Protein AF-A0A0B1T8E7-F1 (afdb_monomer_lite)

Structure (mmCIF, N/CA/C/O backbone):
data_AF-A0A0B1T8E7-F1
#
_entry.id   AF-A0A0B1T8E7-F1
#
loop_
_atom_site.group_PDB
_atom_site.id
_atom_site.type_symbol
_atom_site.label_atom_id
_atom_site.label_alt_id
_atom_site.label_comp_id
_atom_site.label_asym_id
_atom_site.label_entity_id
_atom_site.label_seq_id
_atom_site.pdbx_PDB_ins_code
_atom_site.Cartn_x
_atom_site.Cartn_y
_atom_site.Cartn_z
_atom_site.occupancy
_atom_site.B_iso_or_equiv
_atom_site.auth_seq_id
_atom_site.auth_comp_id
_atom_site.auth_asym_id
_atom_site.auth_atom_id
_atom_site.pdbx_PDB_model_num
ATOM 1 N N . SER A 1 1 ? -19.736 -89.182 -23.737 1.00 33.12 1 SER A N 1
ATOM 2 C CA . SER A 1 1 ? -20.307 -89.677 -22.471 1.00 33.12 1 SER A CA 1
ATOM 3 C C . SER A 1 1 ? -21.315 -88.658 -21.958 1.00 33.12 1 SER A C 1
ATOM 5 O O . SER A 1 1 ? -20.959 -87.501 -21.814 1.00 33.12 1 SER A O 1
ATOM 7 N N . PHE A 1 2 ? -22.539 -89.138 -21.720 1.00 31.17 2 PHE A N 1
ATOM 8 C CA . PHE A 1 2 ? -23.674 -88.563 -20.976 1.00 31.17 2 PHE A CA 1
ATOM 9 C C . PHE A 1 2 ? -24.505 -87.396 -21.547 1.00 31.17 2 PHE A C 1
ATOM 11 O O . PHE A 1 2 ? -24.048 -86.281 -21.765 1.00 31.17 2 PHE A O 1
ATOM 18 N N . SER A 1 3 ? -25.785 -87.742 -21.733 1.00 42.38 3 SER A N 1
ATOM 19 C CA . SER A 1 3 ? -26.965 -86.946 -22.072 1.00 42.38 3 SER A CA 1
ATOM 20 C C . SER A 1 3 ? -27.505 -86.148 -20.887 1.00 42.38 3 SER A C 1
ATOM 22 O O . SER A 1 3 ? -27.328 -86.569 -19.745 1.00 42.38 3 SER A O 1
ATOM 24 N N . ALA A 1 4 ? -28.341 -85.141 -21.154 1.00 39.19 4 ALA A N 1
ATOM 25 C CA . ALA A 1 4 ? -29.349 -84.712 -20.188 1.00 39.19 4 ALA A CA 1
ATOM 26 C C . ALA A 1 4 ? -30.652 -84.267 -20.876 1.00 39.19 4 ALA A C 1
ATOM 28 O O . ALA A 1 4 ? -30.676 -83.342 -21.685 1.00 39.19 4 ALA A O 1
ATOM 29 N N . ILE A 1 5 ? -31.724 -84.975 -20.522 1.00 46.38 5 ILE A N 1
ATOM 30 C CA . ILE A 1 5 ? -33.141 -84.664 -20.734 1.00 46.38 5 ILE A CA 1
ATOM 31 C C . ILE A 1 5 ? -33.593 -83.724 -19.595 1.00 46.38 5 ILE A C 1
ATOM 33 O O . ILE A 1 5 ? -33.088 -83.827 -18.479 1.00 46.38 5 ILE A O 1
ATOM 37 N N . ARG A 1 6 ? -34.526 -82.803 -19.874 1.00 52.59 6 ARG A N 1
ATOM 38 C CA . ARG A 1 6 ? -35.095 -81.832 -18.911 1.00 52.59 6 ARG A CA 1
ATOM 39 C C . ARG A 1 6 ? -36.045 -82.499 -17.898 1.00 52.59 6 ARG A C 1
ATOM 41 O O . ARG A 1 6 ? -36.813 -83.369 -18.298 1.00 52.59 6 ARG A O 1
ATOM 48 N N . PRO A 1 7 ? -36.071 -82.022 -16.642 1.00 45.94 7 PRO A N 1
ATOM 49 C CA . PRO A 1 7 ? -37.346 -81.687 -15.984 1.00 45.94 7 PRO A CA 1
ATOM 50 C C . PRO A 1 7 ? -37.221 -80.367 -15.188 1.00 45.94 7 PRO A C 1
ATOM 52 O O . PRO A 1 7 ? -36.161 -80.037 -14.671 1.00 45.94 7 PRO A O 1
ATOM 55 N N . ASP A 1 8 ? -38.141 -79.419 -15.301 1.00 40.34 8 ASP A N 1
ATOM 56 C CA . ASP A 1 8 ? -39.479 -79.340 -14.701 1.00 40.34 8 ASP A CA 1
ATOM 57 C C . ASP A 1 8 ? -39.480 -78.973 -13.201 1.00 40.34 8 ASP A C 1
ATOM 59 O O . ASP A 1 8 ? -38.863 -79.631 -12.374 1.00 40.34 8 ASP A O 1
ATOM 63 N N . ARG A 1 9 ? -40.213 -77.885 -12.941 1.00 47.50 9 ARG A N 1
ATOM 64 C CA . ARG A 1 9 ? -40.961 -77.489 -11.742 1.00 47.50 9 ARG A CA 1
ATOM 65 C C . ARG A 1 9 ? -40.369 -77.469 -10.317 1.00 47.50 9 ARG A C 1
ATOM 67 O O . ARG A 1 9 ? -39.851 -78.427 -9.769 1.00 47.50 9 ARG A O 1
ATOM 74 N N . ASP A 1 10 ? -40.747 -76.351 -9.694 1.00 42.19 10 ASP A N 1
ATOM 75 C CA . ASP A 1 10 ? -41.272 -76.194 -8.336 1.00 42.19 10 ASP A CA 1
ATOM 76 C C . ASP A 1 10 ? -40.352 -75.759 -7.177 1.00 42.19 10 ASP A C 1
ATOM 78 O O . ASP A 1 10 ? -39.518 -76.479 -6.642 1.00 42.19 10 ASP A O 1
ATOM 82 N N . ILE A 1 11 ? -40.629 -74.518 -6.752 1.00 51.00 11 ILE A N 1
ATOM 83 C CA . ILE A 1 11 ? -41.063 -74.129 -5.400 1.00 51.00 11 ILE A CA 1
ATOM 84 C C . ILE A 1 11 ? -40.251 -74.714 -4.237 1.00 51.00 11 ILE A C 1
ATOM 86 O O . ILE A 1 11 ? -40.620 -75.711 -3.630 1.00 51.00 11 ILE A O 1
ATOM 90 N N . ILE A 1 12 ? -39.271 -73.935 -3.785 1.00 43.88 12 ILE A N 1
ATOM 91 C CA . ILE A 1 12 ? -38.860 -73.821 -2.378 1.00 43.88 12 ILE A CA 1
ATOM 92 C C . ILE A 1 12 ? -38.461 -72.345 -2.236 1.00 43.88 12 ILE A C 1
ATOM 94 O O . ILE A 1 12 ? -37.739 -71.826 -3.074 1.00 43.88 12 ILE A O 1
ATOM 98 N N . GLY A 1 13 ? -38.898 -71.518 -1.300 1.00 40.47 13 GLY A N 1
ATOM 99 C CA . GLY A 1 13 ? -39.472 -71.681 0.023 1.00 40.47 13 GLY A CA 1
ATOM 100 C C . GLY A 1 13 ? -39.157 -70.350 0.720 1.00 40.47 13 GLY A C 1
ATOM 101 O O . GLY A 1 13 ? -38.112 -69.745 0.493 1.00 40.47 13 GLY A O 1
ATOM 102 N N . LYS A 1 14 ? -40.112 -69.811 1.470 1.00 53.41 14 LYS A N 1
ATOM 103 C CA . LYS A 1 14 ? -40.116 -68.429 1.965 1.00 53.41 14 LYS A CA 1
ATOM 104 C C . LYS A 1 14 ? -38.901 -68.117 2.853 1.00 53.41 14 LYS A C 1
ATOM 106 O O . LYS A 1 14 ? -38.764 -68.713 3.915 1.00 53.41 14 LYS A O 1
ATOM 111 N N . GLN A 1 15 ? -38.141 -67.071 2.522 1.00 49.03 15 GLN A N 1
ATOM 112 C CA . GLN A 1 15 ? -37.322 -66.356 3.504 1.00 49.03 15 GLN A CA 1
ATOM 113 C C . GLN A 1 15 ? -37.500 -64.841 3.342 1.00 49.03 15 GLN A C 1
ATOM 115 O O . GLN A 1 15 ? -37.495 -64.295 2.242 1.00 49.03 15 GLN A O 1
ATOM 120 N N . LYS A 1 16 ? -37.765 -64.189 4.478 1.00 50.06 16 LYS A N 1
ATOM 121 C CA . LYS A 1 16 ? -38.094 -62.768 4.645 1.00 50.06 16 LYS A CA 1
ATOM 122 C C . LYS A 1 16 ? -37.082 -61.870 3.926 1.00 50.06 16 LYS A C 1
ATOM 124 O O . LYS A 1 16 ? -35.944 -61.764 4.374 1.00 50.06 16 LYS A O 1
ATOM 129 N N . ASN A 1 17 ? -37.518 -61.156 2.887 1.00 41.78 17 ASN A N 1
ATOM 130 C CA . ASN A 1 17 ? -36.729 -60.056 2.344 1.00 41.78 17 ASN A CA 1
ATOM 131 C C . ASN A 1 17 ? -36.688 -58.922 3.382 1.00 4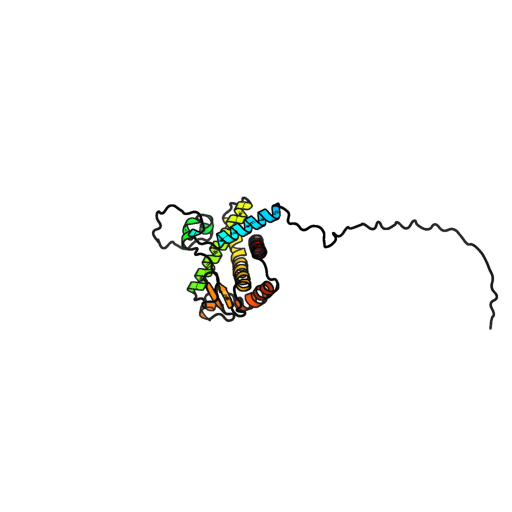1.78 17 ASN A C 1
ATOM 133 O O . ASN A 1 17 ? -37.752 -58.431 3.780 1.00 41.78 17 ASN A O 1
ATOM 137 N N . PRO A 1 18 ? -35.502 -58.485 3.835 1.00 45.44 18 PRO A N 1
ATOM 138 C CA . PRO A 1 18 ? -35.402 -57.299 4.662 1.00 45.44 18 PRO A CA 1
ATOM 139 C C . PRO A 1 18 ? -35.972 -56.134 3.856 1.00 45.44 18 PRO A C 1
ATOM 141 O O . PRO A 1 18 ? -35.607 -55.930 2.696 1.00 45.44 18 PRO A O 1
ATOM 144 N N . ARG A 1 19 ? -36.896 -55.374 4.459 1.00 46.56 19 ARG A N 1
ATOM 145 C CA . ARG A 1 19 ? -37.289 -54.053 3.957 1.00 46.56 19 ARG A CA 1
ATOM 146 C C . ARG A 1 19 ? -35.982 -53.297 3.727 1.00 46.56 19 ARG A C 1
ATOM 148 O O . ARG A 1 19 ? -35.358 -52.861 4.693 1.00 46.56 19 ARG A O 1
ATOM 155 N N . ARG A 1 20 ? -35.547 -53.169 2.467 1.00 46.00 20 ARG A N 1
ATOM 156 C CA . ARG A 1 20 ? -34.523 -52.197 2.085 1.00 46.00 20 ARG A CA 1
ATOM 157 C C . ARG A 1 20 ? -35.038 -50.879 2.639 1.00 46.00 20 ARG A C 1
ATOM 159 O O . ARG A 1 20 ? -36.049 -50.367 2.158 1.00 46.00 20 ARG A O 1
ATOM 166 N N . LYS A 1 21 ? -34.393 -50.371 3.693 1.00 46.25 21 LYS A N 1
ATOM 167 C CA . LYS A 1 21 ? -34.494 -48.963 4.051 1.00 46.25 21 LYS A CA 1
ATOM 168 C C . LYS A 1 21 ? -34.173 -48.237 2.752 1.00 46.25 21 LYS A C 1
ATOM 170 O O . LYS A 1 21 ? -33.052 -48.342 2.259 1.00 46.25 21 LYS A O 1
ATOM 175 N N . LYS A 1 22 ? -35.183 -47.611 2.141 1.00 42.06 22 LYS A N 1
ATOM 176 C CA . LYS A 1 22 ? -34.940 -46.589 1.130 1.00 42.06 22 LYS A CA 1
ATOM 177 C C . LYS A 1 22 ? -34.013 -45.613 1.832 1.00 42.06 22 LYS A C 1
ATOM 179 O O . LYS A 1 22 ? -34.420 -44.989 2.810 1.00 42.06 22 LYS A O 1
ATOM 184 N N . LEU A 1 23 ? -32.753 -45.604 1.408 1.00 40.25 23 LEU A N 1
ATOM 185 C CA . LEU A 1 23 ? -31.821 -44.556 1.761 1.00 40.25 23 LEU A CA 1
ATOM 186 C C . LEU A 1 23 ? -32.569 -43.275 1.410 1.00 40.25 23 LEU A C 1
ATOM 188 O O . LEU A 1 23 ? -32.983 -43.094 0.261 1.00 40.25 23 LEU A O 1
ATOM 192 N N . LYS A 1 24 ? -32.891 -42.492 2.437 1.00 41.19 24 LYS A N 1
ATOM 193 C CA . LYS A 1 24 ? -33.442 -41.161 2.273 1.00 41.19 24 LYS A CA 1
ATOM 194 C C . LYS A 1 24 ? -32.384 -40.450 1.438 1.00 41.19 24 LYS A C 1
ATOM 196 O O . LYS A 1 24 ? -31.287 -40.210 1.928 1.00 41.19 24 LYS A O 1
ATOM 201 N N . ARG A 1 25 ? -32.660 -40.267 0.146 1.00 40.53 25 ARG A N 1
ATOM 202 C CA . ARG A 1 25 ? -31.941 -39.292 -0.659 1.00 40.53 25 ARG A CA 1
ATOM 203 C C . ARG A 1 25 ? -32.283 -37.994 0.044 1.00 40.53 25 ARG A C 1
ATOM 205 O O . ARG A 1 25 ? -33.425 -37.547 -0.024 1.00 40.53 25 ARG A O 1
ATOM 212 N N . GLU A 1 26 ? -31.372 -37.524 0.882 1.00 39.28 26 GLU A N 1
ATOM 213 C CA . GLU A 1 26 ? -31.404 -36.130 1.262 1.00 39.28 26 GLU A CA 1
ATOM 214 C C . GLU A 1 26 ? -31.323 -35.395 -0.069 1.00 39.28 26 GLU A C 1
ATOM 216 O O . GLU A 1 26 ? -30.338 -35.518 -0.797 1.00 39.28 26 GLU A O 1
ATOM 221 N N . ASP A 1 27 ? -32.424 -34.749 -0.447 1.00 43.59 27 ASP A N 1
ATOM 222 C CA . ASP A 1 27 ? -32.349 -33.582 -1.309 1.00 43.59 27 ASP A CA 1
ATOM 223 C C . ASP A 1 27 ? -31.510 -32.568 -0.531 1.00 43.59 27 ASP A C 1
ATOM 225 O O . ASP A 1 27 ? -32.022 -31.679 0.144 1.00 43.59 27 ASP A O 1
ATOM 229 N N . SER A 1 28 ? -30.190 -32.741 -0.569 1.00 45.19 28 SER A N 1
ATOM 230 C CA . SER A 1 28 ? -29.290 -31.614 -0.496 1.00 45.19 28 SER A CA 1
ATOM 231 C C . SER A 1 28 ? -29.517 -30.870 -1.801 1.00 45.19 28 SER A C 1
ATOM 233 O O . SER A 1 28 ? -28.917 -31.153 -2.837 1.00 45.19 28 SER A O 1
ATOM 235 N N . SER A 1 29 ? -30.482 -29.955 -1.763 1.00 45.16 29 SER A N 1
ATOM 236 C CA . SER A 1 29 ? -30.578 -28.877 -2.727 1.00 45.16 29 SER A CA 1
ATOM 237 C C . SER A 1 29 ? -29.262 -28.108 -2.657 1.00 45.16 29 SER A C 1
ATOM 239 O O . SER A 1 29 ? -29.116 -27.167 -1.880 1.00 45.16 29 SER A O 1
ATOM 241 N N . LEU A 1 30 ? -28.270 -28.552 -3.426 1.00 50.97 30 LEU A N 1
ATOM 242 C CA . LEU A 1 30 ? -27.203 -27.672 -3.860 1.00 50.97 30 LEU A CA 1
ATOM 243 C C . LEU A 1 30 ? -27.914 -26.532 -4.596 1.00 50.97 30 LEU A C 1
ATOM 245 O O . LEU A 1 30 ? -28.725 -26.825 -5.486 1.00 50.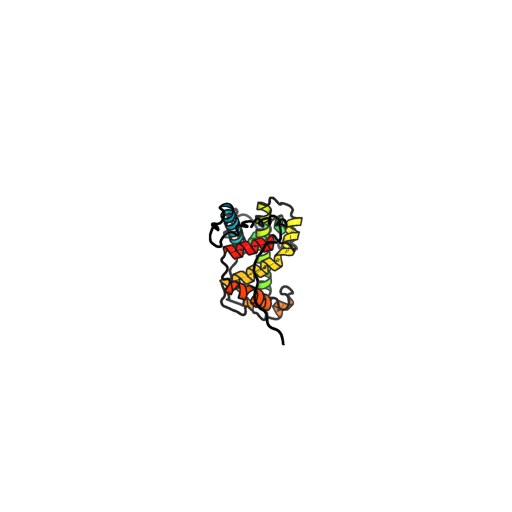97 30 LEU A O 1
ATOM 249 N N . PRO A 1 31 ? -27.704 -25.264 -4.207 1.00 46.88 31 PRO A N 1
ATOM 250 C CA . PRO A 1 31 ? -28.281 -24.166 -4.955 1.00 46.88 31 PRO A CA 1
ATOM 251 C C . PRO A 1 31 ? -27.815 -24.305 -6.404 1.00 46.88 31 PRO A C 1
ATOM 253 O O . PRO A 1 31 ? -26.640 -24.553 -6.685 1.00 46.88 31 PRO A O 1
ATOM 256 N N . SER A 1 32 ? -28.775 -24.246 -7.324 1.00 46.16 32 SER A N 1
ATOM 257 C CA . SER A 1 32 ? -28.473 -24.238 -8.751 1.00 46.16 32 SER A CA 1
ATOM 258 C C . SER A 1 32 ? -27.572 -23.031 -9.039 1.00 46.16 32 SER A C 1
ATOM 260 O O . SER A 1 32 ? -27.865 -21.949 -8.526 1.00 46.16 32 SER A O 1
ATOM 262 N N . PRO A 1 33 ? -26.498 -23.169 -9.838 1.00 50.25 33 PRO A N 1
ATOM 263 C CA . PRO A 1 33 ? -25.687 -22.028 -10.235 1.00 50.25 33 PRO A CA 1
ATOM 264 C C . PRO A 1 33 ? -26.534 -21.189 -11.195 1.00 50.25 33 PRO A C 1
ATOM 266 O O . PRO A 1 33 ? -26.635 -21.500 -12.380 1.00 50.25 33 PRO A O 1
ATOM 269 N N . GLY A 1 34 ? -27.245 -20.198 -10.663 1.00 50.56 34 GLY A N 1
ATOM 270 C CA . GLY A 1 34 ? -28.143 -19.367 -11.465 1.00 50.56 34 GLY A CA 1
ATOM 271 C C . GLY A 1 34 ? -29.327 -18.728 -10.744 1.00 50.56 34 GLY A C 1
ATOM 272 O O . GLY A 1 34 ? -30.151 -18.114 -11.415 1.00 50.56 34 GLY A O 1
ATOM 273 N N . SER A 1 35 ? -29.451 -18.834 -9.419 1.00 54.69 35 SER A N 1
ATOM 274 C CA . SER A 1 35 ? -30.511 -18.131 -8.686 1.00 54.69 35 SER A CA 1
ATOM 275 C C . SER A 1 35 ? -29.997 -17.556 -7.370 1.00 54.69 35 SER A C 1
ATOM 277 O O . SER A 1 35 ? -29.685 -18.325 -6.465 1.00 54.69 35 SER A O 1
ATOM 279 N N . ALA A 1 36 ? -30.034 -16.222 -7.294 1.00 56.78 36 ALA A N 1
ATOM 280 C CA . ALA A 1 36 ? -29.562 -15.326 -6.236 1.00 56.78 36 ALA A CA 1
ATOM 281 C C . ALA A 1 36 ? -28.065 -15.003 -6.306 1.00 56.78 36 ALA A C 1
ATOM 283 O O . ALA A 1 36 ? -27.242 -15.847 -6.006 1.00 56.78 36 ALA A O 1
ATOM 284 N N . ASP A 1 37 ? -27.767 -13.775 -6.729 1.00 55.44 37 ASP A N 1
ATOM 285 C CA . ASP A 1 37 ? -26.695 -12.941 -6.171 1.00 55.44 37 ASP A CA 1
ATOM 286 C C . ASP A 1 37 ? -26.964 -11.500 -6.627 1.00 55.44 37 ASP A C 1
ATOM 288 O O . ASP A 1 37 ? -26.217 -10.879 -7.378 1.00 55.44 37 ASP A O 1
ATOM 292 N N . SER A 1 38 ? -28.128 -10.971 -6.240 1.00 58.72 38 SER A N 1
ATOM 293 C CA . SER A 1 38 ? -28.199 -9.527 -6.031 1.00 58.72 38 SER A CA 1
ATOM 294 C C . SER A 1 38 ? -27.559 -9.285 -4.663 1.00 58.72 38 SER A C 1
ATOM 296 O O . SER A 1 38 ? -28.066 -9.884 -3.705 1.00 58.72 38 SER A O 1
ATOM 298 N N . PRO A 1 39 ? -26.484 -8.483 -4.556 1.00 59.25 39 PRO A N 1
ATOM 299 C CA . PRO A 1 39 ? -25.884 -8.167 -3.266 1.00 59.25 39 PRO A CA 1
ATOM 300 C C . PRO A 1 39 ? -26.966 -7.669 -2.311 1.00 59.25 39 PRO A C 1
ATOM 302 O O . PRO A 1 39 ? -27.928 -6.997 -2.705 1.00 59.25 39 PRO A O 1
ATOM 305 N N . SER A 1 40 ? -26.872 -8.083 -1.053 1.00 75.50 40 SER A N 1
ATOM 306 C CA . SER A 1 40 ? -27.792 -7.590 -0.042 1.00 75.50 40 SER A CA 1
ATOM 307 C C . SER A 1 40 ? -27.586 -6.076 0.123 1.00 75.50 40 SER A C 1
ATOM 309 O O . SER A 1 40 ? -26.456 -5.595 0.027 1.00 75.50 40 SER A O 1
ATOM 311 N N . PRO A 1 41 ? -28.634 -5.299 0.451 1.00 75.50 41 PRO A N 1
ATOM 312 C CA . PRO A 1 41 ? -28.494 -3.855 0.655 1.00 75.50 41 PRO A CA 1
ATOM 313 C C . PRO A 1 41 ? -27.426 -3.482 1.696 1.00 75.50 41 PRO A C 1
ATOM 315 O O . PRO A 1 41 ? -26.871 -2.389 1.661 1.00 75.50 41 PRO A O 1
ATOM 318 N N . HIS A 1 42 ? -27.136 -4.385 2.636 1.00 79.25 42 HIS A N 1
ATOM 319 C CA . HIS A 1 42 ? -26.092 -4.202 3.640 1.00 79.25 42 HIS A CA 1
ATOM 320 C C . HIS A 1 42 ? -24.678 -4.332 3.061 1.00 79.25 42 HIS A C 1
ATOM 322 O O . HIS A 1 42 ? -23.798 -3.575 3.464 1.00 79.25 42 HIS A O 1
ATOM 328 N N . GLU A 1 43 ? -24.458 -5.250 2.119 1.00 82.38 43 GLU A N 1
ATOM 329 C CA . GLU A 1 43 ? -23.168 -5.405 1.437 1.00 82.38 43 GLU A CA 1
ATOM 330 C C . GLU A 1 43 ? -22.859 -4.182 0.574 1.00 82.38 43 GLU A C 1
ATOM 332 O O . GLU A 1 43 ? -21.748 -3.661 0.644 1.00 82.38 43 GLU A O 1
ATOM 337 N N . ASP A 1 44 ? -23.855 -3.649 -0.138 1.00 85.50 44 ASP A N 1
ATOM 338 C CA . ASP A 1 44 ? -23.691 -2.430 -0.937 1.00 85.50 44 ASP A CA 1
ATOM 339 C C . ASP A 1 44 ? -23.310 -1.221 -0.068 1.00 85.50 44 ASP A C 1
ATOM 341 O O . ASP A 1 44 ? -22.432 -0.434 -0.431 1.00 85.50 44 ASP A O 1
ATOM 345 N N . VAL A 1 45 ? -23.923 -1.081 1.113 1.00 91.19 45 VAL A N 1
ATOM 346 C CA . VAL A 1 45 ? -23.585 -0.014 2.071 1.00 91.19 45 VAL A CA 1
ATOM 347 C C . VAL A 1 45 ? -22.158 -0.168 2.601 1.00 91.19 45 VAL A C 1
ATOM 349 O O . VAL A 1 45 ? -21.438 0.826 2.698 1.00 91.19 45 VAL A O 1
ATOM 352 N N . LEU A 1 46 ? -21.728 -1.393 2.916 1.00 93.38 46 LEU A N 1
ATOM 353 C CA . LEU A 1 46 ? -20.362 -1.648 3.377 1.00 93.38 46 LEU A CA 1
ATOM 354 C C . LEU A 1 46 ? -19.340 -1.356 2.279 1.00 93.38 46 LEU A C 1
ATOM 356 O O . LEU A 1 46 ? -18.370 -0.650 2.535 1.00 93.38 46 LEU A O 1
ATOM 360 N N . VAL A 1 47 ? -19.561 -1.833 1.053 1.00 94.06 47 VAL A N 1
ATOM 361 C CA . VAL A 1 47 ? -18.662 -1.548 -0.074 1.00 94.06 47 VAL A CA 1
ATOM 362 C C . VAL A 1 47 ? -18.596 -0.045 -0.340 1.00 94.06 47 VAL A C 1
ATOM 364 O O . VAL A 1 47 ? -17.504 0.487 -0.520 1.00 94.06 47 VAL A O 1
ATOM 367 N N . THR A 1 48 ? -19.730 0.660 -0.281 1.00 94.56 48 THR A N 1
ATOM 368 C CA . THR A 1 48 ? -19.774 2.125 -0.420 1.00 94.56 48 THR A CA 1
ATOM 369 C C . THR A 1 48 ? -18.919 2.807 0.648 1.00 94.56 48 THR A C 1
ATOM 371 O O . THR A 1 48 ? -18.076 3.638 0.319 1.00 94.56 48 THR A O 1
ATOM 374 N N . PHE A 1 49 ? -19.060 2.398 1.913 1.00 95.62 49 PHE A N 1
ATOM 375 C CA . PHE A 1 49 ? -18.221 2.898 3.002 1.00 95.62 49 PHE A CA 1
ATOM 376 C C . PHE A 1 49 ? -16.728 2.666 2.731 1.00 95.62 49 PHE A C 1
ATOM 378 O O . PHE A 1 49 ? -15.929 3.587 2.882 1.00 95.62 49 PHE A O 1
ATOM 385 N N . LEU A 1 50 ? -16.331 1.464 2.302 1.00 96.88 50 LEU A N 1
ATOM 386 C CA . LEU A 1 50 ? -14.923 1.159 2.028 1.00 96.88 50 LEU A CA 1
ATOM 387 C C . LEU A 1 50 ? -14.373 1.987 0.855 1.00 96.88 50 LEU A C 1
ATOM 389 O O . LEU A 1 50 ? -13.231 2.443 0.906 1.00 96.88 50 LEU A O 1
ATOM 393 N N . VAL A 1 51 ? -15.181 2.221 -0.183 1.00 95.62 51 VAL A N 1
ATOM 394 C CA . VAL A 1 51 ? -14.806 3.077 -1.320 1.00 95.62 51 VAL A CA 1
ATOM 395 C C . VAL A 1 51 ? -14.612 4.525 -0.866 1.00 95.62 51 VAL A C 1
ATOM 397 O O . VAL A 1 51 ? -13.631 5.160 -1.259 1.00 95.62 51 VAL A O 1
ATOM 400 N N . ASP A 1 52 ? -15.480 5.035 0.009 1.00 94.81 52 ASP A N 1
ATOM 401 C CA . ASP A 1 52 ? -15.328 6.372 0.590 1.00 94.81 52 ASP A CA 1
ATOM 402 C C . ASP A 1 52 ? -14.054 6.480 1.441 1.00 94.81 52 ASP A C 1
ATOM 404 O O . ASP A 1 52 ? -13.357 7.500 1.397 1.00 94.81 52 ASP A O 1
ATOM 408 N N . VAL A 1 53 ? -13.715 5.426 2.193 1.00 94.62 53 VAL A N 1
ATOM 409 C CA . VAL A 1 53 ? -12.463 5.353 2.958 1.00 94.62 53 VAL A CA 1
ATOM 410 C C . VAL A 1 53 ? -11.255 5.403 2.030 1.00 94.62 53 VAL A C 1
ATOM 412 O O . VAL A 1 53 ? -10.339 6.181 2.304 1.00 94.62 53 VAL A O 1
ATOM 415 N N . GLU A 1 54 ? -11.253 4.642 0.932 1.00 94.31 54 GLU A N 1
ATOM 416 C CA . GLU A 1 54 ? -10.174 4.663 -0.062 1.00 94.31 54 GLU A CA 1
ATOM 417 C C . GLU A 1 54 ? -10.024 6.052 -0.688 1.00 94.31 54 GLU A C 1
ATOM 419 O O . GLU A 1 54 ? -8.927 6.614 -0.691 1.00 94.31 54 GLU A O 1
ATOM 424 N N . LEU A 1 55 ? -11.126 6.651 -1.146 1.00 92.06 55 LEU A N 1
ATOM 425 C CA . LEU A 1 55 ? -11.117 7.973 -1.771 1.00 92.06 55 LEU A CA 1
ATOM 426 C C . LEU A 1 55 ? -10.527 9.028 -0.829 1.00 92.06 55 LEU A C 1
ATOM 428 O O . LEU A 1 55 ? -9.659 9.820 -1.210 1.00 92.06 55 LEU A O 1
ATOM 432 N N . GLN A 1 56 ? -10.950 9.006 0.435 1.00 89.88 56 GLN A N 1
ATOM 433 C CA . GLN A 1 56 ? -10.389 9.880 1.452 1.00 89.88 56 GLN A CA 1
ATOM 434 C C . GLN A 1 56 ? -8.924 9.550 1.726 1.00 89.88 56 GLN A C 1
ATOM 436 O O . GLN A 1 56 ? -8.147 10.477 1.952 1.00 89.88 56 GLN A O 1
ATOM 441 N N . SER A 1 57 ? -8.540 8.271 1.777 1.00 89.88 57 SER A N 1
ATOM 442 C CA . SER A 1 57 ? -7.172 7.839 2.088 1.00 89.88 57 SER A CA 1
ATOM 443 C C . SER A 1 57 ? -6.173 8.267 1.017 1.00 89.88 57 SER A C 1
ATOM 445 O O . SER A 1 57 ? -5.019 8.520 1.362 1.00 89.88 57 SER A O 1
ATOM 447 N N . MET A 1 58 ? -6.618 8.394 -0.238 1.00 88.50 58 MET A N 1
ATOM 448 C CA . MET A 1 58 ? -5.824 8.819 -1.394 1.00 88.50 58 MET A CA 1
ATOM 449 C C . MET A 1 58 ? -5.764 10.343 -1.566 1.00 88.50 58 MET A C 1
ATOM 451 O O . MET A 1 58 ? -4.784 10.862 -2.107 1.00 88.50 58 MET A O 1
ATOM 455 N N . GLY A 1 59 ? -6.774 11.069 -1.083 1.00 82.12 59 GLY A N 1
ATOM 456 C CA . GLY A 1 59 ? -6.843 12.527 -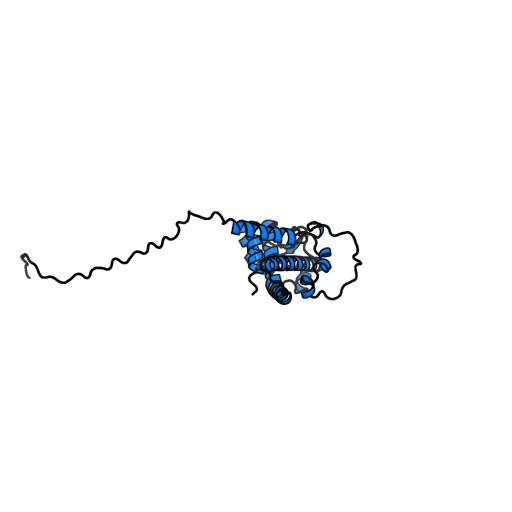1.172 1.00 82.12 59 GLY A CA 1
ATOM 457 C C . GLY A 1 59 ? -5.731 13.261 -0.408 1.00 82.12 59 GLY A C 1
ATOM 458 O O . GLY A 1 59 ? -5.119 12.726 0.519 1.00 82.12 59 GLY A O 1
ATOM 459 N N . GLY A 1 60 ? -5.461 14.506 -0.811 1.00 70.00 60 GLY A N 1
ATOM 460 C CA . GLY A 1 60 ? -4.627 15.450 -0.054 1.00 70.00 60 GLY A CA 1
ATOM 461 C C . GLY A 1 60 ? -5.449 16.308 0.925 1.00 70.00 60 GLY A C 1
ATOM 462 O O . GLY A 1 60 ? -6.674 16.177 0.967 1.00 70.00 60 GLY A O 1
ATOM 463 N N . PRO A 1 61 ? -4.831 17.241 1.675 1.00 62.34 61 PRO A N 1
ATOM 464 C CA . PRO A 1 61 ? -5.514 18.090 2.661 1.00 62.34 61 PRO A CA 1
ATOM 465 C C . PRO A 1 61 ? -6.675 18.925 2.094 1.00 62.34 61 PRO A C 1
ATOM 467 O O . PRO A 1 61 ? -7.564 19.305 2.843 1.00 62.34 61 PRO A O 1
ATOM 470 N N . ALA A 1 62 ? -6.721 19.171 0.780 1.00 55.06 62 ALA A N 1
ATOM 471 C CA . ALA A 1 62 ? -7.838 19.859 0.122 1.00 55.06 62 ALA A CA 1
ATOM 472 C C . ALA A 1 62 ? -9.084 18.975 -0.110 1.00 55.06 62 ALA A C 1
ATOM 474 O O . ALA A 1 62 ? -10.170 19.502 -0.332 1.00 55.06 62 ALA A O 1
ATOM 475 N N . ALA A 1 63 ? -8.947 17.645 -0.065 1.00 51.59 63 ALA A N 1
ATOM 476 C CA . ALA A 1 63 ? -10.055 16.700 -0.239 1.00 51.59 63 ALA A CA 1
ATOM 477 C C . ALA A 1 63 ? -10.852 16.467 1.059 1.00 51.59 63 ALA A C 1
ATOM 479 O O . ALA A 1 63 ? -11.862 15.767 1.053 1.00 51.59 63 ALA A O 1
ATOM 480 N N . ARG A 1 64 ? -10.398 17.035 2.182 1.00 56.25 64 ARG A N 1
ATOM 481 C CA . ARG A 1 64 ? -11.031 16.928 3.499 1.00 56.25 64 ARG A CA 1
ATOM 482 C C . ARG A 1 64 ? -11.422 18.327 3.963 1.00 56.25 64 ARG A C 1
ATOM 484 O O . ARG A 1 64 ? -10.734 19.291 3.647 1.00 56.25 64 ARG A O 1
ATOM 491 N N . THR A 1 65 ? -12.572 18.433 4.631 1.00 46.66 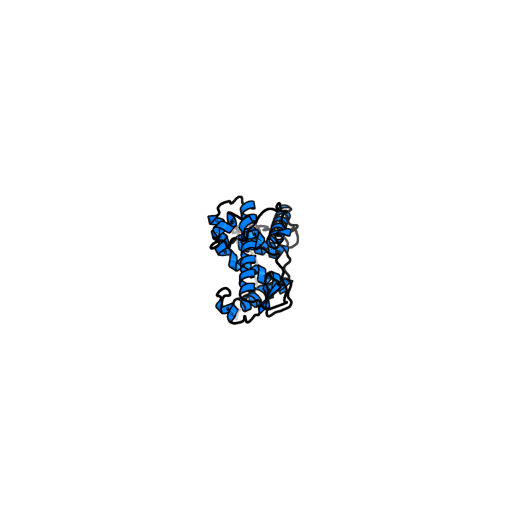65 THR A N 1
ATOM 492 C CA . THR A 1 65 ? -13.229 19.690 5.047 1.00 46.66 65 THR A CA 1
ATOM 493 C C . THR A 1 65 ? -12.234 20.798 5.421 1.00 46.66 65 THR A C 1
ATOM 495 O O . THR A 1 65 ? -11.348 20.546 6.237 1.00 46.66 65 THR A O 1
ATOM 498 N N . PRO A 1 66 ? -12.374 22.020 4.870 1.00 40.44 66 PRO A N 1
ATOM 499 C CA . PRO A 1 66 ? -11.384 23.074 5.049 1.00 40.44 66 PRO A CA 1
ATOM 500 C C . PRO A 1 66 ? -11.293 23.493 6.519 1.00 40.44 66 PRO A C 1
ATOM 502 O O . PRO A 1 66 ? -12.278 23.932 7.115 1.00 40.44 66 PRO A O 1
ATOM 505 N N . LEU A 1 67 ? -10.098 23.373 7.101 1.00 48.03 67 LEU A N 1
ATOM 506 C CA . LEU A 1 67 ? -9.803 23.922 8.422 1.00 48.03 67 LEU A CA 1
ATOM 507 C C . LEU A 1 67 ? -9.651 25.454 8.348 1.00 48.03 67 LEU A C 1
ATOM 509 O O . LEU A 1 67 ? -9.199 25.981 7.325 1.00 48.03 67 LEU A O 1
ATOM 513 N N . PRO A 1 68 ? -9.992 26.193 9.422 1.00 38.62 68 PRO A N 1
ATOM 514 C CA . PRO A 1 68 ? -9.786 27.634 9.482 1.00 38.62 68 PRO A CA 1
ATOM 515 C C . PRO A 1 68 ? -8.299 27.971 9.352 1.00 38.62 68 PRO A C 1
ATOM 517 O O . PRO A 1 68 ? -7.451 27.415 10.048 1.00 38.62 68 PRO A O 1
ATOM 520 N N . ILE A 1 69 ? -7.995 28.907 8.456 1.00 49.22 69 ILE A N 1
ATOM 521 C CA . ILE A 1 69 ? -6.649 29.407 8.173 1.00 49.22 69 ILE A CA 1
ATOM 522 C C . ILE A 1 69 ? -6.076 30.034 9.446 1.00 49.22 69 ILE A C 1
ATOM 524 O O . ILE A 1 69 ? -6.450 31.141 9.832 1.00 49.22 69 ILE A O 1
ATOM 528 N N . GLY A 1 70 ? -5.161 29.331 10.106 1.00 47.75 70 GLY A N 1
ATOM 529 C CA . GLY A 1 70 ? -4.538 29.855 11.309 1.00 47.75 70 GLY A CA 1
ATOM 530 C C . GLY A 1 70 ? -3.501 28.925 11.907 1.00 47.75 70 GLY A C 1
ATOM 531 O O . GLY A 1 70 ? -3.827 28.107 12.754 1.00 47.75 70 GLY A O 1
ATOM 532 N N . ILE A 1 71 ? -2.240 29.196 11.556 1.00 48.66 71 ILE A N 1
ATOM 533 C CA . ILE A 1 71 ? -1.014 28.778 12.251 1.00 48.66 71 ILE A CA 1
ATOM 534 C C . ILE A 1 71 ? -0.545 27.359 11.916 1.00 48.66 71 ILE A C 1
ATOM 536 O O . ILE A 1 71 ? -1.048 26.394 12.465 1.00 48.66 71 ILE A O 1
ATOM 540 N N . GLN A 1 72 ? 0.560 27.258 11.173 1.00 41.75 72 GLN A N 1
ATOM 541 C CA . GLN A 1 72 ? 1.601 26.273 11.476 1.00 41.75 72 GLN A CA 1
ATOM 542 C C . GLN A 1 72 ? 2.971 26.862 11.113 1.00 41.75 72 GLN A C 1
ATOM 544 O O . GLN A 1 72 ? 3.335 27.029 9.951 1.00 41.75 72 GLN A O 1
ATOM 549 N N . ARG A 1 73 ? 3.723 27.242 12.156 1.00 42.72 73 ARG A N 1
ATOM 550 C CA . ARG A 1 73 ? 5.175 27.411 12.070 1.00 42.72 73 ARG A CA 1
ATOM 551 C C . ARG A 1 73 ? 5.757 26.025 11.839 1.00 42.72 73 ARG A C 1
ATOM 553 O O . ARG A 1 73 ? 5.516 25.137 12.651 1.00 42.72 73 ARG A O 1
ATOM 560 N N . ILE A 1 74 ? 6.553 25.880 10.788 1.00 46.41 74 ILE A N 1
ATOM 561 C CA . ILE A 1 74 ? 7.412 24.718 10.574 1.00 46.41 74 ILE A CA 1
ATOM 562 C C . ILE A 1 74 ? 8.453 24.737 11.695 1.00 46.41 74 ILE A C 1
ATOM 564 O O . ILE A 1 74 ? 9.474 25.420 11.616 1.00 46.41 74 ILE A O 1
ATOM 568 N N . LYS A 1 75 ? 8.146 24.056 12.795 1.00 35.75 75 LYS A N 1
ATOM 569 C CA . LYS A 1 75 ? 9.154 23.612 13.744 1.00 35.75 75 LYS A CA 1
ATOM 570 C C . LYS A 1 75 ? 9.567 22.233 13.249 1.00 35.75 75 LYS A C 1
ATOM 572 O O . LYS A 1 75 ? 8.700 21.401 13.006 1.00 35.75 75 LYS A O 1
ATOM 577 N N . ALA A 1 76 ? 10.862 22.022 13.032 1.00 50.81 76 ALA A N 1
ATOM 578 C CA . ALA A 1 76 ? 11.385 20.676 12.849 1.00 50.81 76 ALA A CA 1
ATOM 579 C C . ALA A 1 76 ? 11.004 19.884 14.108 1.00 50.81 76 ALA A C 1
ATOM 581 O O . ALA A 1 76 ? 11.504 20.177 15.196 1.00 50.81 76 ALA A O 1
ATOM 582 N N . GLU A 1 77 ? 10.016 19.006 13.971 1.00 55.00 77 GLU A N 1
ATOM 583 C CA . GLU A 1 77 ? 9.486 18.208 15.070 1.00 55.00 77 GLU A CA 1
ATOM 584 C C . GLU A 1 77 ? 10.341 16.937 15.240 1.00 55.00 77 GLU A C 1
ATOM 586 O O . GLU A 1 77 ? 10.919 16.445 14.265 1.00 55.00 77 GLU A O 1
ATOM 591 N N . PRO A 1 78 ? 10.484 16.467 16.492 1.00 52.00 78 PRO A N 1
ATOM 592 C CA . PRO A 1 78 ? 11.346 15.357 16.893 1.00 52.00 78 PRO A CA 1
ATOM 593 C C . PRO A 1 78 ? 10.853 14.034 16.289 1.00 52.00 78 PRO A C 1
ATOM 595 O O . PRO A 1 78 ? 9.782 13.999 15.686 1.00 52.00 78 PRO A O 1
ATOM 598 N N . ASP A 1 79 ? 11.637 12.959 16.435 1.00 56.97 79 ASP A N 1
ATOM 599 C CA . ASP A 1 79 ? 11.301 11.614 15.941 1.00 56.97 79 ASP A CA 1
ATOM 600 C C . ASP A 1 79 ? 9.798 11.311 16.068 1.00 56.97 79 ASP A C 1
ATOM 602 O O . ASP A 1 79 ? 9.233 11.291 17.163 1.00 56.97 79 ASP A O 1
ATOM 606 N N . MET A 1 80 ? 9.142 11.131 14.919 1.00 66.62 80 MET A N 1
ATOM 607 C CA . MET A 1 80 ? 7.715 10.840 14.829 1.00 66.62 80 MET A CA 1
ATOM 608 C C . MET A 1 80 ? 7.441 9.482 15.480 1.00 66.62 80 MET A C 1
ATOM 610 O O . MET A 1 80 ? 7.812 8.443 14.932 1.00 66.62 80 MET A O 1
ATOM 614 N N . ASP A 1 81 ? 6.785 9.487 16.640 1.00 82.50 81 ASP A N 1
ATOM 615 C CA . ASP A 1 81 ? 6.318 8.256 17.270 1.00 82.50 81 ASP A CA 1
ATOM 616 C C . ASP A 1 81 ? 5.128 7.682 16.487 1.00 82.50 81 ASP A C 1
ATOM 618 O O . ASP A 1 81 ? 4.182 8.382 16.144 1.00 82.50 81 ASP A O 1
ATOM 622 N N . ILE A 1 82 ? 5.128 6.377 16.229 1.00 86.19 82 ILE A N 1
ATOM 623 C CA . ILE A 1 82 ? 4.038 5.716 15.497 1.00 86.19 82 ILE A CA 1
ATOM 624 C C . ILE A 1 82 ? 2.706 5.867 16.256 1.00 86.19 82 ILE A C 1
ATOM 626 O O . ILE A 1 82 ? 1.647 5.961 15.638 1.00 86.19 82 ILE A O 1
ATOM 630 N N . SER A 1 83 ? 2.740 5.954 17.589 1.00 87.38 83 SER A N 1
ATOM 631 C CA . SER A 1 83 ? 1.541 6.158 18.416 1.00 87.38 83 SER A CA 1
ATOM 632 C C . SER A 1 83 ? 0.933 7.559 18.258 1.00 87.38 83 SER A C 1
ATOM 634 O O . SER A 1 83 ? -0.282 7.733 18.421 1.00 87.38 83 SER A O 1
ATOM 636 N N . SER A 1 84 ? 1.743 8.571 17.919 1.00 87.88 84 SER A N 1
ATOM 637 C CA . SER A 1 84 ? 1.244 9.935 17.706 1.00 87.88 84 SER A CA 1
ATOM 638 C C . SER A 1 84 ? 0.434 10.054 16.414 1.00 87.88 84 SER A C 1
ATOM 640 O O . SER A 1 84 ? -0.432 10.924 16.338 1.00 87.88 84 SER A O 1
ATOM 642 N N . LEU A 1 85 ? 0.630 9.142 15.450 1.00 87.44 85 LEU A N 1
ATOM 643 C CA . LEU A 1 85 ? -0.150 9.078 14.207 1.00 87.44 85 LEU A CA 1
ATOM 644 C C . LEU A 1 85 ? -1.648 8.861 14.463 1.00 87.44 85 LEU A C 1
ATOM 646 O O . LEU A 1 85 ? -2.477 9.388 13.725 1.00 87.44 85 LEU A O 1
ATOM 650 N N . PHE A 1 86 ? -1.985 8.122 15.522 1.00 87.56 86 PHE A N 1
ATOM 651 C CA . PHE A 1 86 ? -3.367 7.869 15.937 1.00 87.56 86 PHE A CA 1
ATOM 652 C C . PHE A 1 86 ? -3.864 8.887 16.974 1.00 87.56 86 PHE A C 1
ATOM 654 O O . PHE A 1 86 ? -5.049 9.199 17.025 1.00 87.56 86 PHE A O 1
ATOM 661 N N . SER A 1 87 ? -2.961 9.454 17.782 1.00 81.88 87 SER A N 1
ATOM 662 C CA . SER A 1 87 ? -3.320 10.409 18.845 1.00 81.88 87 SER A CA 1
ATOM 663 C C . SER A 1 87 ? -3.475 11.859 18.360 1.00 81.88 87 SER A C 1
ATOM 665 O O . SER A 1 87 ? -4.217 12.630 18.963 1.00 81.88 87 SER A O 1
ATOM 667 N N . ASN A 1 88 ? -2.764 12.264 17.300 1.00 73.88 88 ASN A N 1
ATOM 668 C CA . ASN A 1 88 ? -2.773 13.637 16.785 1.00 73.88 88 ASN A CA 1
ATOM 669 C C . ASN A 1 88 ? -2.696 13.672 15.250 1.00 73.88 88 ASN A C 1
ATOM 671 O O . ASN A 1 88 ? -1.677 14.024 14.654 1.00 73.88 88 ASN A O 1
ATOM 675 N N . ARG A 1 89 ? -3.819 13.331 14.611 1.00 64.88 89 ARG A N 1
ATOM 676 C CA . ARG A 1 89 ? -3.973 13.269 13.148 1.00 64.88 89 ARG A CA 1
ATOM 677 C C . ARG A 1 89 ? -3.532 14.554 12.433 1.00 64.88 89 ARG A C 1
ATOM 679 O O . ARG A 1 89 ? -2.838 14.486 11.423 1.00 64.88 89 ARG A O 1
ATOM 686 N N . TYR A 1 90 ? -3.883 15.716 12.984 1.00 65.25 90 TYR A N 1
ATOM 687 C CA . TYR A 1 90 ? -3.646 17.028 12.367 1.00 65.25 90 TYR A CA 1
ATOM 688 C C . TYR A 1 90 ? -2.169 17.436 12.305 1.00 65.25 90 TYR A C 1
ATOM 690 O O . TYR A 1 90 ? -1.809 18.307 11.514 1.00 65.25 90 TYR A O 1
ATOM 698 N N . ALA A 1 91 ? -1.300 16.821 13.114 1.00 63.62 91 ALA A N 1
ATOM 699 C CA . ALA A 1 91 ? 0.129 17.134 13.103 1.00 63.62 91 ALA A CA 1
ATOM 700 C C . ALA A 1 91 ? 0.805 16.749 11.774 1.00 63.62 91 ALA A C 1
ATOM 702 O O . ALA A 1 91 ? 1.790 17.373 11.381 1.00 63.62 91 ALA A O 1
ATOM 703 N N . TYR A 1 92 ? 0.249 15.767 11.058 1.00 65.44 92 TYR A N 1
ATOM 704 C CA . TYR A 1 92 ? 0.882 15.163 9.883 1.00 65.44 92 TYR A CA 1
ATOM 705 C C . TYR A 1 92 ? 0.079 15.351 8.588 1.00 65.44 92 TYR A C 1
ATOM 707 O O . TYR A 1 92 ? 0.519 14.942 7.516 1.00 65.44 92 TYR A O 1
ATOM 715 N N . GLU A 1 93 ? -1.076 16.023 8.647 1.00 63.19 93 GLU A N 1
ATOM 716 C CA . GLU A 1 93 ? -1.942 16.243 7.478 1.00 63.19 93 GLU A CA 1
ATOM 717 C C . GLU A 1 93 ? -1.279 17.068 6.371 1.00 63.19 93 GLU A C 1
ATOM 719 O O . GLU A 1 93 ? -1.546 16.835 5.193 1.00 63.19 93 GLU A O 1
ATOM 724 N N . HIS A 1 94 ? -0.373 17.986 6.721 1.00 65.31 94 HIS A N 1
ATOM 725 C CA . HIS A 1 94 ? 0.353 18.785 5.729 1.00 65.31 94 HIS A CA 1
ATOM 726 C C . HIS A 1 94 ? 1.329 17.947 4.881 1.00 65.31 94 HIS A C 1
ATOM 728 O O . HIS A 1 94 ? 1.721 18.371 3.795 1.00 65.31 94 HIS A O 1
ATOM 734 N N . GLU A 1 95 ? 1.715 16.760 5.359 1.00 67.12 95 GLU A N 1
ATOM 735 C CA . GLU A 1 95 ? 2.674 15.880 4.686 1.00 67.12 95 GLU A CA 1
ATOM 736 C C . GLU A 1 95 ? 1.998 14.917 3.696 1.00 67.12 95 GLU A C 1
ATOM 738 O O . GLU A 1 95 ? 2.665 14.313 2.850 1.00 67.12 95 GLU A O 1
ATOM 743 N N . ALA A 1 96 ? 0.673 14.763 3.780 1.00 73.94 96 ALA A N 1
ATOM 744 C CA . ALA A 1 96 ? -0.099 13.854 2.945 1.00 73.94 96 ALA A CA 1
ATOM 745 C C . ALA A 1 96 ? -0.532 14.536 1.636 1.00 73.94 96 ALA A C 1
ATOM 747 O O . ALA A 1 96 ? -1.622 15.086 1.531 1.00 73.94 96 ALA A O 1
ATOM 748 N N . TYR A 1 97 ? 0.309 14.484 0.605 1.00 85.62 97 TYR A N 1
ATOM 749 C CA . TYR A 1 97 ? -0.071 14.939 -0.738 1.00 85.62 97 TYR A CA 1
ATOM 750 C C . TYR A 1 97 ? -1.114 14.011 -1.390 1.00 85.62 97 TYR A C 1
ATOM 752 O O . TYR A 1 97 ? -1.278 12.855 -0.995 1.00 85.62 97 TYR A O 1
ATOM 760 N N . GLU A 1 98 ? -1.820 14.512 -2.405 1.00 89.81 98 GLU A N 1
ATOM 761 C CA . GLU A 1 98 ? -2.758 13.708 -3.197 1.00 89.81 98 GLU A CA 1
ATOM 762 C C . GLU A 1 98 ? -2.020 12.591 -3.947 1.00 89.81 98 GLU A C 1
ATOM 764 O O . GLU A 1 98 ? -1.067 12.846 -4.689 1.00 89.81 98 GLU A O 1
ATOM 769 N N . MET A 1 99 ? -2.455 11.348 -3.748 1.00 92.06 99 MET A N 1
ATOM 770 C CA . MET A 1 99 ? -1.827 10.186 -4.368 1.00 92.06 99 MET A CA 1
ATOM 771 C C . MET A 1 99 ? -2.122 10.161 -5.867 1.00 92.06 99 MET A C 1
ATOM 773 O O . MET A 1 99 ? -3.266 10.250 -6.300 1.00 92.06 99 MET A O 1
ATOM 777 N N . GLY A 1 100 ? -1.076 9.991 -6.670 1.00 90.94 100 GLY A N 1
ATOM 778 C CA . GLY A 1 100 ? -1.179 9.866 -8.116 1.00 90.94 100 GLY A CA 1
ATOM 779 C C . GLY A 1 100 ? -0.136 8.905 -8.663 1.00 90.94 100 GLY A C 1
ATOM 780 O O . GLY A 1 100 ? 1.002 8.867 -8.199 1.00 90.94 100 GLY A O 1
ATOM 781 N N . TYR A 1 101 ? -0.515 8.148 -9.683 1.00 90.62 101 TYR A N 1
ATOM 782 C CA . TYR A 1 101 ? 0.324 7.109 -10.269 1.00 90.62 101 TYR A CA 1
ATOM 783 C C . TYR A 1 101 ? 0.648 7.465 -11.715 1.00 90.62 101 TYR A C 1
ATOM 785 O O . TYR A 1 101 ? -0.196 7.976 -12.446 1.00 90.62 101 TYR A O 1
ATOM 793 N N . GLY A 1 102 ? 1.887 7.210 -12.119 1.00 80.38 102 GLY A N 1
ATOM 794 C CA . GLY A 1 102 ? 2.377 7.527 -13.452 1.00 80.38 102 GLY A CA 1
ATOM 795 C C . GLY A 1 102 ? 3.726 6.869 -13.705 1.00 80.38 102 GLY A C 1
ATOM 796 O O . GLY A 1 102 ? 4.467 6.581 -12.766 1.00 80.38 102 GLY A O 1
ATOM 797 N N . ALA A 1 103 ? 4.031 6.626 -14.979 1.00 75.00 103 ALA A N 1
ATOM 798 C CA . ALA A 1 103 ? 5.271 5.993 -15.428 1.00 75.00 103 ALA A CA 1
ATOM 799 C C . ALA A 1 103 ? 6.316 7.021 -15.901 1.00 75.00 103 ALA A C 1
ATOM 801 O O . ALA A 1 103 ? 7.037 6.790 -16.865 1.00 75.00 103 ALA A O 1
ATOM 802 N N . GLU A 1 104 ? 6.357 8.198 -15.272 1.00 75.81 104 GLU A N 1
ATOM 803 C CA . GLU A 1 104 ? 7.110 9.334 -15.813 1.00 75.81 104 GLU A CA 1
ATOM 804 C C . GLU A 1 104 ? 8.620 9.205 -15.580 1.00 75.81 104 GLU A C 1
ATOM 806 O O . GLU A 1 104 ? 9.413 9.498 -16.475 1.00 75.81 104 GLU A O 1
ATOM 811 N N . ARG A 1 105 ? 9.034 8.818 -14.363 1.00 89.44 105 ARG A N 1
ATOM 812 C CA . ARG A 1 105 ? 10.446 8.801 -13.939 1.00 89.44 105 ARG A CA 1
ATOM 813 C C . ARG A 1 105 ? 10.736 7.692 -12.931 1.00 89.44 105 ARG A C 1
ATOM 815 O O . ARG A 1 105 ? 9.860 7.311 -12.157 1.00 89.44 105 ARG A O 1
ATOM 822 N N . VAL A 1 106 ? 11.981 7.218 -12.911 1.00 94.00 106 VAL A N 1
ATOM 823 C CA . VAL A 1 106 ? 12.491 6.321 -11.861 1.00 94.00 106 VAL A CA 1
ATOM 824 C C . VAL A 1 106 ? 12.655 7.106 -10.559 1.00 94.00 106 VAL A C 1
ATOM 826 O O . VAL A 1 106 ? 13.149 8.233 -10.579 1.00 94.00 106 VAL A O 1
ATOM 829 N N . ALA A 1 107 ? 12.228 6.519 -9.444 1.00 94.81 107 ALA A N 1
ATOM 830 C CA . ALA A 1 107 ? 12.291 7.137 -8.128 1.00 94.81 107 ALA A CA 1
ATOM 831 C C . ALA A 1 107 ? 13.738 7.325 -7.640 1.00 94.81 107 ALA A C 1
ATOM 833 O O . ALA A 1 107 ? 14.565 6.418 -7.749 1.00 94.81 107 ALA A O 1
ATOM 834 N N . SER A 1 108 ? 14.026 8.477 -7.034 1.00 95.00 108 SER A N 1
ATOM 835 C CA . SER A 1 108 ? 15.182 8.655 -6.148 1.00 95.00 108 SER A CA 1
ATOM 836 C C . SER A 1 108 ? 14.927 8.038 -4.762 1.00 95.00 108 SER A C 1
ATOM 838 O O . SER A 1 108 ? 13.798 7.672 -4.429 1.00 95.00 108 SER A O 1
ATOM 840 N N . VAL A 1 109 ? 15.960 7.969 -3.911 1.00 94.50 109 VAL A N 1
ATOM 841 C CA . VAL A 1 109 ? 15.817 7.539 -2.502 1.00 94.50 109 VAL A CA 1
ATOM 842 C C . VAL A 1 109 ? 14.798 8.407 -1.759 1.00 94.50 109 VAL A C 1
ATOM 844 O O . VAL A 1 109 ? 13.919 7.889 -1.076 1.00 94.50 109 VAL A O 1
ATOM 847 N N . GLU A 1 110 ? 14.871 9.726 -1.935 1.00 93.56 110 GLU A N 1
ATOM 848 C CA . GLU A 1 110 ? 13.946 10.675 -1.307 1.00 93.56 110 GLU A CA 1
ATOM 849 C C . GLU A 1 110 ? 12.503 10.447 -1.769 1.00 93.56 110 GLU A C 1
ATOM 851 O O . GLU A 1 110 ? 11.573 10.468 -0.964 1.00 93.56 110 GLU A O 1
ATOM 856 N N . GLN A 1 111 ? 12.310 10.166 -3.061 1.00 94.00 111 GLN A N 1
ATOM 857 C CA . GLN A 1 111 ? 10.993 9.871 -3.621 1.00 94.00 111 GLN A CA 1
ATOM 858 C C . GLN A 1 111 ? 10.451 8.525 -3.133 1.00 94.00 111 GLN A C 1
ATOM 860 O O . GLN A 1 111 ? 9.255 8.422 -2.860 1.00 94.00 111 GLN A O 1
ATOM 865 N N . LEU A 1 112 ? 11.308 7.514 -2.966 1.00 94.62 112 LEU A N 1
ATOM 866 C CA . LEU A 1 112 ? 10.923 6.239 -2.367 1.00 94.62 112 LEU A CA 1
ATOM 867 C C . LEU A 1 112 ? 10.454 6.442 -0.921 1.00 94.62 112 LEU A C 1
ATOM 869 O O . LEU A 1 112 ? 9.332 6.063 -0.589 1.00 94.62 112 LEU A O 1
ATOM 873 N N . VAL A 1 113 ? 11.255 7.111 -0.087 1.00 92.81 113 VAL A N 1
ATOM 874 C CA . VAL A 1 113 ? 10.911 7.413 1.315 1.00 92.81 113 VAL A CA 1
ATOM 875 C C . VAL A 1 113 ? 9.616 8.223 1.404 1.00 92.81 113 VAL A C 1
ATOM 877 O O . VAL A 1 113 ? 8.726 7.885 2.183 1.00 92.81 113 VAL A O 1
ATOM 880 N N . SER A 1 114 ? 9.471 9.253 0.567 1.00 92.00 114 SER A N 1
ATOM 881 C CA . SER A 1 114 ? 8.260 10.077 0.498 1.00 92.00 114 SER A CA 1
ATOM 882 C C . SER A 1 114 ? 7.018 9.262 0.112 1.00 92.00 114 SER A C 1
ATOM 884 O O . SER A 1 114 ? 5.946 9.456 0.687 1.00 92.00 114 SER A O 1
ATOM 886 N N . SER A 1 115 ? 7.145 8.312 -0.822 1.00 93.94 115 SER A N 1
ATOM 887 C CA . SER A 1 115 ? 6.037 7.422 -1.193 1.00 93.94 115 SER A CA 1
ATOM 888 C C . SER A 1 115 ? 5.648 6.476 -0.055 1.00 93.94 115 SER A C 1
ATOM 890 O O . SER A 1 115 ? 4.468 6.346 0.256 1.00 93.94 115 SER A O 1
ATOM 892 N N . LEU A 1 116 ? 6.626 5.883 0.639 1.00 94.62 116 LEU A N 1
ATOM 893 C CA . LEU A 1 116 ? 6.383 4.985 1.771 1.00 94.62 116 LEU A CA 1
ATOM 894 C C . LEU A 1 116 ? 5.719 5.717 2.937 1.00 94.62 116 LEU A C 1
ATOM 896 O O . LEU A 1 116 ? 4.752 5.215 3.504 1.00 94.62 116 LEU A O 1
ATOM 900 N N . ARG A 1 117 ? 6.164 6.942 3.240 1.00 92.31 117 ARG A N 1
ATOM 901 C CA . ARG A 1 117 ? 5.508 7.804 4.232 1.00 92.31 117 ARG A CA 1
ATOM 902 C C . ARG A 1 117 ? 4.061 8.108 3.842 1.00 92.31 117 ARG A C 1
ATOM 904 O O . ARG A 1 117 ? 3.178 8.123 4.693 1.00 92.31 117 ARG A O 1
ATOM 911 N N . ARG A 1 118 ? 3.779 8.287 2.549 1.00 92.75 118 ARG A N 1
ATOM 912 C CA . ARG A 1 118 ? 2.408 8.513 2.088 1.00 92.75 118 ARG A CA 1
ATOM 913 C C . ARG A 1 118 ? 1.524 7.272 2.209 1.00 92.75 118 ARG A C 1
ATOM 915 O O . ARG A 1 118 ? 0.371 7.407 2.625 1.00 92.75 118 ARG A O 1
ATOM 922 N N . TYR A 1 119 ? 2.053 6.088 1.893 1.00 95.19 119 TYR A N 1
ATOM 923 C CA . TYR A 1 119 ? 1.366 4.816 2.138 1.00 95.19 119 TYR A CA 1
ATOM 924 C C . TYR A 1 119 ? 1.101 4.595 3.631 1.00 95.19 119 TYR A C 1
ATOM 926 O O . TYR A 1 119 ? 0.029 4.110 3.991 1.00 95.19 119 TYR A O 1
ATOM 934 N N . LEU A 1 120 ? 2.023 5.017 4.503 1.00 94.00 120 LEU A N 1
ATOM 935 C CA . LEU A 1 120 ? 1.867 4.922 5.954 1.00 94.00 120 LEU A CA 1
ATOM 936 C C . LEU A 1 120 ? 0.640 5.714 6.419 1.00 94.00 120 LEU A C 1
ATOM 938 O O . LEU A 1 120 ? -0.219 5.163 7.101 1.00 94.00 120 LEU A O 1
ATOM 942 N N . PHE A 1 121 ? 0.496 6.967 5.975 1.00 91.94 121 PHE A N 1
ATOM 943 C CA . PHE A 1 121 ? -0.685 7.777 6.294 1.00 91.94 121 PHE A CA 1
ATOM 944 C C . PHE A 1 121 ? -1.985 7.206 5.724 1.00 91.94 121 PHE A C 1
ATOM 946 O O . PHE A 1 121 ? -3.022 7.274 6.384 1.00 91.94 121 PHE A O 1
ATOM 953 N N . ALA A 1 122 ? -1.941 6.617 4.525 1.00 93.25 122 ALA A N 1
ATOM 954 C CA . ALA A 1 122 ? -3.103 5.934 3.957 1.00 93.25 122 ALA A CA 1
ATOM 955 C C . ALA A 1 122 ? -3.511 4.731 4.829 1.00 93.25 122 ALA A C 1
ATOM 957 O O . ALA A 1 122 ? -4.683 4.589 5.163 1.00 93.25 122 ALA A O 1
ATOM 958 N N . THR A 1 123 ? -2.538 3.932 5.276 1.00 95.31 123 THR A N 1
ATOM 959 C CA . THR A 1 123 ? -2.764 2.768 6.152 1.00 95.31 123 THR A CA 1
ATOM 960 C C . THR A 1 123 ? -3.350 3.191 7.502 1.00 95.31 123 THR A C 1
ATOM 962 O O . THR A 1 123 ? -4.327 2.610 7.962 1.00 95.31 123 THR A O 1
ATOM 965 N N . VAL A 1 124 ? -2.804 4.245 8.122 1.00 93.62 124 VAL A N 1
ATOM 966 C CA . VAL A 1 124 ? -3.341 4.826 9.366 1.00 93.62 124 VAL A CA 1
ATOM 967 C C . VAL A 1 124 ? -4.795 5.254 9.182 1.00 93.62 124 VAL A C 1
ATOM 969 O O . VAL A 1 124 ? -5.631 4.957 10.031 1.00 93.62 124 VAL A O 1
ATOM 972 N N . HIS A 1 125 ? -5.115 5.914 8.065 1.00 92.31 125 HIS A N 1
ATOM 973 C CA . HIS A 1 125 ? -6.481 6.339 7.778 1.00 92.31 125 HIS A CA 1
ATOM 974 C C . HIS A 1 125 ? -7.448 5.161 7.650 1.00 92.31 125 HIS A C 1
ATOM 976 O O . HIS A 1 125 ? -8.554 5.200 8.185 1.00 92.31 125 HIS A O 1
ATOM 982 N N . TRP A 1 126 ? -7.016 4.120 6.946 1.00 95.75 126 TRP A N 1
ATOM 983 C CA . TRP A 1 126 ? -7.763 2.883 6.799 1.00 95.75 126 TRP A CA 1
ATOM 984 C C . TRP A 1 126 ? -8.042 2.208 8.145 1.00 95.75 126 TRP A C 1
ATOM 986 O O . TRP A 1 126 ? -9.189 1.868 8.434 1.00 95.75 126 TRP A O 1
ATOM 996 N N . ILE A 1 127 ? -7.012 2.065 8.985 1.00 95.88 127 ILE A N 1
ATOM 997 C CA . ILE A 1 127 ? -7.141 1.496 10.332 1.00 95.88 127 ILE A CA 1
ATOM 998 C C . ILE A 1 127 ? -8.120 2.326 11.161 1.00 95.88 127 ILE A C 1
ATOM 1000 O O . ILE A 1 127 ? -9.036 1.762 11.747 1.00 95.88 127 ILE A O 1
ATOM 1004 N N . GLU A 1 128 ? -7.983 3.655 11.170 1.00 93.44 128 GLU A N 1
ATOM 1005 C CA . GLU A 1 128 ? -8.893 4.547 11.896 1.00 93.44 128 GLU A CA 1
ATOM 1006 C C . GLU A 1 128 ? -10.350 4.388 11.456 1.00 93.44 128 GLU A C 1
ATOM 1008 O O . GLU A 1 128 ? -11.234 4.283 12.304 1.00 93.44 128 GLU A O 1
ATOM 1013 N N . ALA A 1 129 ? -10.616 4.332 10.150 1.00 94.69 129 ALA A N 1
ATOM 1014 C CA . ALA A 1 129 ? -11.973 4.190 9.636 1.00 94.69 129 ALA A CA 1
ATOM 1015 C C . ALA A 1 129 ? -12.602 2.842 10.023 1.00 94.69 129 ALA A C 1
ATOM 1017 O O . ALA A 1 129 ? -13.730 2.806 10.517 1.00 94.69 129 ALA A O 1
ATOM 1018 N N . LEU A 1 130 ? -11.864 1.740 9.852 1.00 95.50 130 LEU A N 1
ATOM 1019 C CA . LEU A 1 130 ? -12.338 0.396 10.192 1.00 95.50 130 LEU A CA 1
ATOM 1020 C C . LEU A 1 130 ? -12.521 0.218 11.704 1.00 95.50 130 LEU A C 1
ATOM 1022 O O . LEU A 1 130 ? -13.528 -0.329 12.149 1.00 95.50 130 LEU A O 1
ATOM 1026 N N . PHE A 1 131 ? -11.587 0.730 12.506 1.00 95.06 131 PHE A N 1
ATOM 1027 C CA . PHE A 1 131 ? -11.677 0.673 13.963 1.00 95.06 131 PHE A CA 1
ATOM 1028 C C . PHE A 1 131 ? -12.807 1.559 14.487 1.00 95.06 131 PHE A C 1
ATOM 1030 O O . PHE A 1 131 ? -13.521 1.147 15.395 1.00 95.06 131 PHE A O 1
ATOM 1037 N N . SER A 1 132 ? -13.036 2.729 13.884 1.00 94.38 132 SER A N 1
ATOM 1038 C CA . SER A 1 132 ? -14.185 3.581 14.217 1.00 94.38 132 SER A CA 1
ATOM 1039 C C . SER A 1 132 ? -15.509 2.879 13.913 1.00 94.38 132 SER A C 1
ATOM 1041 O O . SER A 1 132 ? -16.428 2.918 14.732 1.00 94.38 132 SER A O 1
ATOM 1043 N N . LEU A 1 133 ? -15.606 2.179 12.776 1.00 93.62 133 LEU A N 1
ATOM 1044 C CA . LEU A 1 133 ? -16.779 1.365 12.444 1.00 93.62 133 LEU A CA 1
ATOM 1045 C C . LEU A 1 133 ? -17.006 0.251 13.482 1.00 93.62 133 LEU A C 1
ATOM 1047 O O . LEU A 1 133 ? -18.142 0.010 13.883 1.00 93.62 133 LEU A O 1
ATOM 1051 N N . ALA A 1 134 ? -15.929 -0.374 13.963 1.00 93.38 134 ALA A N 1
ATOM 1052 C CA . ALA A 1 134 ? -15.960 -1.413 14.994 1.00 93.38 134 ALA A CA 1
ATOM 1053 C C . ALA A 1 134 ? -16.029 -0.883 16.443 1.00 93.38 134 ALA A C 1
ATOM 1055 O O . ALA A 1 134 ? -16.090 -1.686 17.372 1.00 93.38 134 ALA A O 1
ATOM 1056 N N . GLN A 1 135 ? -16.030 0.441 16.647 1.00 94.62 135 GLN A N 1
ATOM 1057 C CA . GLN A 1 135 ? -15.996 1.093 17.966 1.00 94.62 135 GLN A CA 1
ATOM 1058 C C . GLN A 1 135 ? -14.765 0.706 18.817 1.00 94.62 135 GLN A C 1
ATOM 1060 O O . GLN A 1 135 ? -14.859 0.525 20.031 1.00 94.62 135 GLN A O 1
ATOM 1065 N N . ILE A 1 136 ? -13.595 0.578 18.181 1.00 92.38 136 ILE A N 1
ATOM 1066 C CA . ILE A 1 136 ? -12.315 0.267 18.832 1.00 92.38 136 ILE A CA 1
ATOM 1067 C C . ILE A 1 136 ? -11.466 1.542 18.947 1.00 92.38 136 ILE A C 1
ATOM 1069 O O . ILE A 1 136 ? -10.998 2.098 17.953 1.00 92.38 136 ILE A O 1
ATOM 1073 N N . GLU A 1 137 ? -11.203 1.988 20.176 1.00 92.06 137 GLU A N 1
ATOM 1074 C CA . GLU A 1 137 ? -10.458 3.233 20.442 1.00 92.06 137 GLU A CA 1
ATOM 1075 C C . GLU A 1 137 ? -9.009 3.006 20.908 1.00 92.06 137 GLU A C 1
ATOM 1077 O O . GLU A 1 137 ? -8.223 3.950 20.995 1.00 92.06 137 GLU A O 1
ATOM 1082 N N . ASN A 1 138 ? -8.620 1.758 21.185 1.00 93.56 138 ASN A N 1
ATOM 1083 C CA . ASN A 1 138 ? -7.314 1.440 21.755 1.00 93.56 138 ASN A CA 1
ATOM 1084 C C . ASN A 1 138 ? -6.163 1.737 20.773 1.00 93.56 138 ASN A C 1
ATOM 1086 O O . ASN A 1 138 ? -5.950 1.023 19.792 1.00 93.56 138 ASN A O 1
ATOM 1090 N N . VAL A 1 139 ? -5.366 2.764 21.082 1.00 93.44 139 VAL A N 1
ATOM 1091 C CA . VAL A 1 139 ? -4.205 3.173 20.272 1.00 93.44 139 VAL A CA 1
ATOM 1092 C C . VAL A 1 139 ? -3.146 2.072 20.179 1.00 93.44 139 VAL A C 1
ATOM 1094 O O . VAL A 1 139 ? -2.550 1.896 19.121 1.00 93.44 139 VAL A O 1
ATOM 1097 N N . ALA A 1 140 ? -2.916 1.296 21.242 1.00 93.69 140 ALA A N 1
ATOM 1098 C CA . ALA A 1 140 ? -1.918 0.228 21.215 1.00 93.69 140 ALA A CA 1
ATOM 1099 C C . ALA A 1 140 ? -2.302 -0.885 20.224 1.00 93.69 140 ALA A C 1
ATOM 1101 O O . ALA A 1 140 ? -1.434 -1.395 19.515 1.00 93.69 140 ALA A O 1
ATOM 1102 N N . GLU A 1 141 ? -3.594 -1.213 20.124 1.00 94.00 141 GLU A N 1
ATOM 1103 C CA . GLU A 1 141 ? -4.111 -2.174 19.139 1.00 94.00 141 GLU A CA 1
ATOM 1104 C C . GLU A 1 141 ? -3.982 -1.635 17.712 1.00 94.00 141 GLU A C 1
ATOM 1106 O O . GLU A 1 141 ? -3.472 -2.333 16.837 1.00 94.00 141 GLU A O 1
ATOM 1111 N N . LYS A 1 142 ? -4.336 -0.363 17.487 1.00 94.94 142 LYS A N 1
ATOM 1112 C CA . LYS A 1 142 ? -4.153 0.308 16.188 1.00 94.94 142 LYS A CA 1
ATOM 1113 C C . LYS A 1 142 ? -2.687 0.298 15.738 1.00 94.94 142 LYS A C 1
ATOM 1115 O O . LYS A 1 142 ? -2.391 0.000 14.582 1.00 94.94 142 LYS A O 1
ATOM 1120 N N . VAL A 1 143 ? -1.754 0.568 16.656 1.00 94.56 143 VAL A N 1
ATOM 1121 C CA . VAL A 1 143 ? -0.305 0.509 16.396 1.00 94.56 143 VAL A CA 1
ATOM 1122 C C . VAL A 1 143 ? 0.158 -0.919 16.099 1.00 94.56 143 VAL A C 1
ATOM 1124 O O . VAL A 1 143 ? 1.006 -1.106 15.226 1.00 94.56 143 VAL A O 1
ATOM 1127 N N . ALA A 1 144 ? -0.370 -1.922 16.804 1.00 95.00 144 ALA A N 1
ATOM 1128 C CA . ALA A 1 144 ? -0.037 -3.322 16.551 1.00 95.00 144 ALA A CA 1
ATOM 1129 C C . ALA A 1 144 ? -0.473 -3.753 15.143 1.00 95.00 144 ALA A C 1
ATOM 1131 O O . ALA A 1 144 ? 0.349 -4.283 14.396 1.00 95.00 144 ALA A O 1
ATOM 1132 N N . VAL A 1 145 ? -1.711 -3.431 14.753 1.00 96.25 145 VAL A N 1
ATOM 1133 C CA . VAL A 1 145 ? -2.232 -3.694 13.403 1.00 96.25 145 VAL A CA 1
ATOM 1134 C C . VAL A 1 145 ? -1.419 -2.953 12.344 1.00 96.25 145 VAL A C 1
ATOM 1136 O O . VAL A 1 145 ? -0.995 -3.550 11.362 1.00 96.25 145 VAL A O 1
ATOM 1139 N N . LEU A 1 146 ? -1.098 -1.674 12.556 1.00 96.12 146 LEU A N 1
ATOM 1140 C CA . LEU A 1 146 ? -0.284 -0.911 11.606 1.00 96.12 146 LEU A CA 1
ATOM 1141 C C . LEU A 1 146 ? 1.065 -1.580 11.317 1.00 96.12 146 LEU A C 1
ATOM 1143 O O . LEU A 1 146 ? 1.490 -1.644 10.164 1.00 96.12 146 LEU A O 1
ATOM 1147 N N . LYS A 1 147 ? 1.736 -2.090 12.356 1.00 95.06 147 LYS A N 1
ATOM 1148 C CA . LYS A 1 147 ? 3.037 -2.756 12.218 1.00 95.06 147 LYS A CA 1
ATOM 1149 C C . LYS A 1 147 ? 2.955 -4.058 11.423 1.00 95.06 147 LYS A C 1
ATOM 1151 O O . LYS A 1 147 ? 3.911 -4.358 10.710 1.00 95.06 147 LYS A O 1
ATOM 1156 N N . SER A 1 148 ? 1.862 -4.813 11.530 1.00 96.44 148 SER A N 1
ATOM 1157 C CA . SER A 1 148 ? 1.694 -6.067 10.784 1.00 96.44 148 SER A CA 1
ATOM 1158 C C . SER A 1 148 ? 1.215 -5.835 9.349 1.00 96.44 148 SER A C 1
ATOM 1160 O O . SER A 1 148 ? 1.692 -6.508 8.435 1.00 96.44 148 SER A O 1
ATOM 1162 N N . VAL A 1 149 ? 0.345 -4.847 9.114 1.00 96.75 149 VAL A N 1
ATOM 1163 C CA . VAL A 1 149 ? -0.333 -4.688 7.814 1.00 96.75 149 VAL A CA 1
ATOM 1164 C C . VAL A 1 149 ? 0.316 -3.679 6.865 1.00 96.75 149 VAL A C 1
ATOM 1166 O O . VAL A 1 149 ? 0.021 -3.691 5.672 1.00 96.75 149 VAL A O 1
ATOM 1169 N N . PHE A 1 150 ? 1.228 -2.819 7.335 1.00 95.94 150 PHE A N 1
ATOM 1170 C CA . PHE A 1 150 ? 1.796 -1.751 6.498 1.00 95.94 150 PHE A CA 1
ATOM 1171 C C . PHE A 1 150 ? 2.485 -2.273 5.227 1.00 95.94 150 PHE A C 1
ATOM 1173 O O . PHE A 1 150 ? 2.249 -1.760 4.129 1.00 95.94 150 PHE A O 1
ATOM 1180 N N . ALA A 1 151 ? 3.325 -3.303 5.358 1.00 95.38 151 ALA A N 1
ATOM 1181 C CA . ALA A 1 151 ? 4.023 -3.901 4.224 1.00 95.38 151 ALA A CA 1
ATOM 1182 C C . ALA A 1 151 ? 3.068 -4.577 3.216 1.00 95.38 151 ALA A C 1
ATOM 1184 O O . ALA A 1 151 ? 3.133 -4.215 2.036 1.00 95.38 151 ALA A O 1
ATOM 1185 N N . PRO A 1 152 ? 2.171 -5.506 3.617 1.00 96.31 152 PRO A N 1
ATOM 1186 C CA . PRO A 1 152 ? 1.250 -6.134 2.670 1.00 96.31 152 PRO A CA 1
ATOM 1187 C C . PRO A 1 152 ? 0.277 -5.130 2.039 1.00 96.31 152 PRO A C 1
ATOM 1189 O O . PRO A 1 152 ? 0.057 -5.200 0.831 1.00 96.31 152 PRO A O 1
ATOM 1192 N N . TYR A 1 153 ? -0.221 -4.143 2.794 1.00 96.69 153 TYR A N 1
ATOM 1193 C CA . TYR A 1 153 ? -1.068 -3.076 2.250 1.00 96.69 153 TYR A CA 1
ATOM 1194 C C . TYR A 1 153 ? -0.326 -2.260 1.181 1.00 96.69 153 TYR A C 1
ATOM 1196 O O . TYR A 1 153 ? -0.820 -2.074 0.070 1.00 96.69 153 TYR A O 1
ATOM 1204 N N . THR A 1 154 ? 0.910 -1.839 1.469 1.00 96.69 154 THR A N 1
ATOM 1205 C CA . THR A 1 154 ? 1.735 -1.073 0.521 1.00 96.69 154 THR A CA 1
ATOM 1206 C C . THR A 1 154 ? 1.987 -1.851 -0.773 1.00 96.69 154 THR A C 1
ATOM 1208 O O . THR A 1 154 ? 1.872 -1.290 -1.866 1.00 96.69 154 THR A O 1
ATOM 1211 N N . ILE A 1 155 ? 2.307 -3.144 -0.663 1.00 96.88 155 ILE A N 1
ATOM 1212 C CA . ILE A 1 155 ? 2.528 -4.026 -1.815 1.00 96.88 155 ILE A CA 1
ATOM 1213 C C . ILE A 1 155 ? 1.246 -4.174 -2.641 1.00 96.88 155 ILE A C 1
ATOM 1215 O O . ILE A 1 155 ? 1.307 -4.060 -3.867 1.00 96.88 155 ILE A O 1
ATOM 1219 N N . LEU A 1 156 ? 0.094 -4.375 -1.992 1.00 97.00 156 LEU A N 1
ATOM 1220 C CA . LEU A 1 156 ? -1.199 -4.460 -2.668 1.00 97.00 156 LEU A CA 1
ATOM 1221 C C . LEU A 1 156 ? -1.503 -3.172 -3.440 1.00 97.00 156 LEU A C 1
ATOM 1223 O O . LEU A 1 156 ? -1.802 -3.244 -4.630 1.00 97.00 156 LEU A O 1
ATOM 1227 N N . CYS A 1 157 ? -1.370 -2.000 -2.810 1.00 95.88 157 CYS A N 1
ATOM 1228 C CA . CYS A 1 157 ? -1.617 -0.719 -3.474 1.00 95.88 157 CYS A CA 1
ATOM 1229 C C . CYS A 1 157 ? -0.711 -0.527 -4.696 1.00 95.88 157 CYS A C 1
ATOM 1231 O O . CYS A 1 157 ? -1.182 -0.139 -5.765 1.00 95.88 157 CYS A O 1
ATOM 1233 N N . GLN A 1 158 ? 0.587 -0.812 -4.561 1.00 95.94 158 GLN A N 1
ATOM 1234 C CA . GLN A 1 158 ? 1.531 -0.712 -5.676 1.00 95.94 158 GLN A CA 1
ATOM 1235 C C . GLN A 1 158 ? 1.158 -1.676 -6.803 1.00 95.94 158 GLN A C 1
ATOM 1237 O O . GLN A 1 158 ? 1.118 -1.269 -7.965 1.00 95.94 158 GLN A O 1
ATOM 1242 N N . ALA A 1 159 ? 0.850 -2.933 -6.478 1.00 97.19 159 ALA A N 1
ATOM 1243 C CA . ALA A 1 159 ? 0.509 -3.946 -7.466 1.00 97.19 159 ALA A CA 1
ATOM 1244 C C . ALA A 1 159 ? -0.795 -3.610 -8.205 1.00 97.19 159 ALA A C 1
ATOM 1246 O O . ALA A 1 159 ? -0.810 -3.574 -9.437 1.00 97.19 159 ALA A O 1
ATOM 1247 N N . ALA A 1 160 ? -1.856 -3.287 -7.462 1.00 96.44 160 ALA A N 1
ATOM 1248 C CA . ALA A 1 160 ? -3.169 -2.949 -7.999 1.00 96.44 160 ALA A CA 1
ATOM 1249 C C . ALA A 1 160 ? -3.093 -1.749 -8.948 1.00 96.44 160 ALA A C 1
ATOM 1251 O O . ALA A 1 160 ? -3.512 -1.821 -10.104 1.00 96.44 160 ALA A O 1
ATOM 1252 N N . ARG A 1 161 ? -2.472 -0.657 -8.490 1.00 94.62 161 ARG A N 1
ATOM 1253 C CA . ARG A 1 161 ? -2.396 0.592 -9.257 1.00 94.62 161 ARG A CA 1
ATOM 1254 C C . ARG A 1 161 ? -1.475 0.453 -10.466 1.00 94.62 161 ARG A C 1
ATOM 1256 O O . ARG A 1 161 ? -1.790 0.972 -11.533 1.00 94.62 161 ARG A O 1
ATOM 1263 N N . THR A 1 162 ? -0.391 -0.316 -10.353 1.00 95.88 162 THR A N 1
ATOM 1264 C CA . THR A 1 162 ? 0.454 -0.670 -11.508 1.00 95.88 162 THR A CA 1
ATOM 1265 C C . THR A 1 162 ? -0.318 -1.500 -12.534 1.00 95.88 162 THR A C 1
ATOM 1267 O O . THR A 1 162 ? -0.207 -1.248 -13.735 1.00 95.88 162 THR A O 1
ATOM 1270 N N . ALA A 1 163 ? -1.112 -2.474 -12.081 1.00 96.25 163 ALA A N 1
ATOM 1271 C CA . ALA A 1 163 ? -1.905 -3.330 -12.955 1.00 96.25 163 ALA A CA 1
ATOM 1272 C C . ALA A 1 163 ? -2.952 -2.535 -13.749 1.00 96.25 163 ALA A C 1
ATOM 1274 O O . ALA A 1 163 ? -3.107 -2.779 -14.944 1.00 96.25 163 ALA A O 1
ATOM 1275 N N . GLN A 1 164 ? -3.619 -1.573 -13.107 1.00 93.38 164 GLN A N 1
ATOM 1276 C CA . GLN A 1 164 ? -4.674 -0.762 -13.719 1.00 93.38 164 GLN A CA 1
ATOM 1277 C C . GLN A 1 164 ? -4.148 0.375 -14.608 1.00 93.38 164 GLN A C 1
ATOM 1279 O O . GLN A 1 164 ? -4.722 0.650 -15.661 1.00 93.38 164 GLN A O 1
ATOM 1284 N N . LEU A 1 165 ? -3.086 1.065 -14.179 1.00 90.31 165 LEU A N 1
ATOM 1285 C CA . LEU A 1 165 ? -2.710 2.372 -14.739 1.00 90.31 165 LEU A CA 1
ATOM 1286 C C . LEU A 1 165 ? -1.462 2.328 -15.624 1.00 90.31 165 LEU A C 1
ATOM 1288 O O . LEU A 1 165 ? -1.228 3.256 -16.398 1.00 90.31 165 LEU A O 1
ATOM 1292 N N . SER A 1 166 ? -0.660 1.265 -15.537 1.00 90.88 166 SER A N 1
ATOM 1293 C CA . SER A 1 166 ? 0.568 1.121 -16.317 1.00 90.88 166 SER A CA 1
ATOM 1294 C C . SER A 1 166 ? 0.497 -0.062 -17.274 1.00 90.88 166 SER A C 1
ATOM 1296 O O . SER A 1 166 ? 0.024 -1.144 -16.927 1.00 90.88 166 SER A O 1
ATOM 1298 N N . ARG A 1 167 ? 1.035 0.139 -18.481 1.00 88.25 167 ARG A N 1
ATOM 1299 C CA . ARG A 1 167 ? 1.297 -0.929 -19.460 1.00 88.25 167 ARG A CA 1
ATOM 1300 C C . ARG A 1 167 ? 2.726 -1.459 -19.386 1.00 88.25 167 ARG A C 1
ATOM 1302 O O . ARG A 1 167 ? 3.032 -2.441 -20.052 1.00 88.25 167 ARG A O 1
ATOM 1309 N N . ASP A 1 168 ? 3.583 -0.810 -18.603 1.00 90.00 168 ASP A N 1
ATOM 1310 C CA . ASP A 1 168 ? 4.946 -1.272 -18.392 1.00 90.00 168 ASP A CA 1
ATOM 1311 C C . ASP A 1 168 ? 4.917 -2.604 -17.622 1.00 90.00 168 ASP A C 1
ATOM 1313 O O . ASP A 1 168 ? 4.237 -2.747 -16.598 1.00 90.00 168 ASP A O 1
ATOM 1317 N N . MET A 1 169 ? 5.597 -3.609 -18.168 1.00 89.94 169 MET A N 1
ATOM 1318 C CA . MET A 1 169 ? 5.710 -4.945 -17.578 1.00 89.94 169 MET A CA 1
ATOM 1319 C C . MET A 1 169 ? 6.915 -5.052 -16.637 1.00 89.94 169 MET A C 1
ATOM 1321 O O . MET A 1 169 ? 6.979 -5.987 -15.841 1.00 89.94 169 MET A O 1
ATOM 1325 N N . ASP A 1 170 ? 7.832 -4.087 -16.701 1.00 94.56 170 ASP A N 1
ATOM 1326 C CA . ASP A 1 170 ? 9.125 -4.108 -16.027 1.00 94.56 170 ASP A CA 1
ATOM 1327 C C . ASP A 1 170 ? 9.281 -2.961 -15.022 1.00 94.56 170 ASP A C 1
ATOM 1329 O O . ASP A 1 170 ? 10.398 -2.638 -14.620 1.00 94.56 170 ASP A O 1
ATOM 1333 N N . ALA A 1 171 ? 8.184 -2.352 -14.568 1.00 95.38 171 ALA A N 1
ATOM 1334 C CA . ALA A 1 171 ? 8.222 -1.329 -13.530 1.00 95.38 171 ALA A CA 1
ATOM 1335 C C . ALA A 1 171 ? 6.949 -1.313 -12.681 1.00 95.38 171 ALA A C 1
ATOM 1337 O O . ALA A 1 171 ? 5.845 -1.516 -13.187 1.00 95.38 171 ALA A O 1
ATOM 1338 N N . ILE A 1 172 ? 7.109 -1.023 -11.388 1.00 96.06 172 ILE A N 1
ATOM 1339 C CA . ILE A 1 172 ? 5.988 -0.717 -10.492 1.00 96.06 172 ILE A CA 1
ATOM 1340 C C . ILE A 1 172 ? 5.806 0.795 -10.362 1.00 96.06 172 ILE A C 1
ATOM 1342 O O . ILE A 1 172 ? 6.784 1.542 -10.337 1.00 96.06 172 ILE A O 1
ATOM 1346 N N . CYS A 1 173 ? 4.560 1.247 -10.256 1.00 96.00 173 CYS A N 1
ATOM 1347 C CA . CYS A 1 173 ? 4.204 2.644 -10.037 1.00 96.00 173 CYS A CA 1
ATOM 1348 C C . CYS A 1 173 ? 4.059 2.957 -8.543 1.00 96.00 173 CYS A C 1
ATOM 1350 O O . CYS A 1 173 ? 3.430 2.216 -7.787 1.00 96.00 173 CYS A O 1
ATOM 1352 N N . LEU A 1 174 ? 4.594 4.103 -8.131 1.00 95.69 174 LEU A N 1
ATOM 1353 C CA . LEU A 1 174 ? 4.447 4.663 -6.791 1.00 95.69 174 LEU A CA 1
ATOM 1354 C C . LEU A 1 174 ? 3.398 5.783 -6.781 1.00 95.69 174 LEU A C 1
ATOM 1356 O O . LEU A 1 174 ? 3.100 6.389 -7.811 1.00 95.69 174 LEU A O 1
ATOM 1360 N N . CYS A 1 175 ? 2.877 6.093 -5.594 1.00 94.38 175 CYS A N 1
ATOM 1361 C CA . CYS A 1 175 ? 1.811 7.076 -5.380 1.00 94.38 175 CYS A CA 1
ATOM 1362 C C . CYS A 1 175 ? 2.227 8.544 -5.565 1.00 94.38 175 CYS A C 1
ATOM 1364 O O . CYS A 1 175 ? 1.408 9.436 -5.363 1.00 94.38 175 CYS A O 1
ATOM 1366 N N . ASN A 1 176 ? 3.484 8.807 -5.922 1.00 93.81 176 ASN A N 1
ATOM 1367 C CA . ASN A 1 176 ? 4.020 10.130 -6.253 1.00 93.81 176 ASN A CA 1
ATOM 1368 C C . ASN A 1 176 ? 4.447 10.240 -7.723 1.00 93.81 176 ASN A C 1
ATOM 1370 O O . ASN A 1 176 ? 5.355 11.007 -8.044 1.00 93.81 176 ASN A O 1
ATOM 1374 N N . ARG A 1 177 ? 3.809 9.471 -8.615 1.00 93.88 177 ARG A N 1
ATOM 1375 C CA . ARG A 1 177 ? 4.058 9.480 -10.070 1.00 93.88 177 ARG A CA 1
ATOM 1376 C C . ARG A 1 177 ? 5.489 9.098 -10.469 1.00 93.88 177 ARG A C 1
ATOM 1378 O O . ARG A 1 177 ? 5.971 9.477 -11.535 1.00 93.88 177 ARG A O 1
ATOM 1385 N N . THR A 1 178 ? 6.167 8.342 -9.611 1.00 95.25 178 THR A N 1
ATOM 1386 C CA . THR A 1 178 ? 7.471 7.744 -9.908 1.00 95.25 178 THR A CA 1
ATOM 1387 C C . THR A 1 178 ? 7.351 6.233 -10.031 1.00 95.25 178 THR A C 1
ATOM 1389 O O . THR A 1 178 ? 6.306 5.648 -9.740 1.00 95.25 178 THR A O 1
ATOM 1392 N N . THR A 1 179 ? 8.421 5.592 -10.486 1.00 96.25 179 THR A N 1
ATOM 1393 C CA . THR A 1 179 ? 8.465 4.151 -10.720 1.00 96.25 179 THR A CA 1
ATOM 1394 C C . THR A 1 179 ? 9.693 3.510 -10.108 1.00 96.25 179 THR A C 1
ATOM 1396 O O . THR A 1 179 ? 10.732 4.151 -9.937 1.00 96.25 179 THR A O 1
ATOM 1399 N N . ILE A 1 180 ? 9.582 2.219 -9.815 1.00 95.81 180 ILE A N 1
ATOM 1400 C CA . ILE A 1 180 ? 10.730 1.377 -9.495 1.00 95.81 180 ILE A CA 1
ATOM 1401 C C . ILE A 1 180 ? 10.851 0.328 -10.602 1.00 95.81 180 ILE A C 1
ATOM 1403 O O . ILE A 1 180 ? 9.926 -0.473 -10.767 1.00 95.81 180 ILE A O 1
ATOM 1407 N N . PRO A 1 181 ? 11.953 0.316 -11.370 1.00 95.62 181 PRO A N 1
ATOM 1408 C CA . PRO A 1 181 ? 12.154 -0.688 -12.402 1.00 95.62 181 PRO A CA 1
ATOM 1409 C C . PRO A 1 181 ? 12.365 -2.069 -11.773 1.00 95.62 181 PRO A C 1
ATOM 1411 O O . PRO A 1 181 ? 12.845 -2.196 -10.645 1.00 95.62 181 PRO A O 1
ATOM 1414 N N . ARG A 1 182 ? 12.073 -3.115 -12.546 1.00 95.31 182 ARG A N 1
ATOM 1415 C CA . ARG A 1 182 ? 12.222 -4.533 -12.192 1.00 95.31 182 ARG A CA 1
ATOM 1416 C C . ARG A 1 182 ? 13.602 -4.854 -11.637 1.00 95.31 182 ARG A C 1
ATOM 1418 O O . ARG A 1 182 ? 13.732 -5.699 -10.756 1.00 95.31 182 ARG A O 1
ATOM 1425 N N . GLN A 1 183 ? 14.617 -4.164 -12.147 1.00 94.38 183 GLN A N 1
ATOM 1426 C CA . GLN A 1 183 ? 15.966 -4.143 -11.600 1.00 94.38 183 GLN A CA 1
ATOM 1427 C C . GLN A 1 183 ? 16.225 -2.763 -10.979 1.00 94.38 183 GLN A C 1
ATOM 1429 O O . GLN A 1 183 ? 16.644 -1.848 -11.693 1.00 94.38 183 GLN A O 1
ATOM 1434 N N . PRO A 1 184 ? 15.961 -2.580 -9.670 1.00 92.88 184 PRO A N 1
ATOM 1435 C CA . PRO A 1 184 ? 16.152 -1.293 -9.020 1.00 92.88 184 PRO A CA 1
ATOM 1436 C C . PRO A 1 184 ? 17.623 -0.861 -9.069 1.00 92.88 184 PRO A C 1
ATOM 1438 O O . PRO A 1 184 ? 18.516 -1.695 -8.880 1.00 92.88 184 PRO A O 1
ATOM 1441 N N . PRO A 1 185 ? 17.905 0.436 -9.266 1.00 91.69 185 PRO A N 1
ATOM 1442 C CA . PRO A 1 185 ? 19.247 0.974 -9.093 1.00 91.69 185 PRO A CA 1
ATOM 1443 C C . PRO A 1 185 ? 19.833 0.640 -7.713 1.00 91.69 185 PRO A C 1
ATOM 1445 O O . PRO A 1 185 ? 19.118 0.648 -6.709 1.00 91.69 185 PRO A O 1
ATOM 1448 N N . ARG A 1 186 ? 21.155 0.415 -7.643 1.00 90.25 186 ARG A N 1
ATOM 1449 C CA . ARG A 1 186 ? 21.855 0.020 -6.400 1.00 90.25 186 ARG A CA 1
ATOM 1450 C C . ARG A 1 186 ? 21.563 0.941 -5.215 1.00 90.25 186 ARG A C 1
ATOM 1452 O O . ARG A 1 186 ? 21.284 0.450 -4.130 1.00 90.25 186 ARG A O 1
ATOM 1459 N N . HIS A 1 187 ? 21.532 2.251 -5.450 1.00 90.62 187 HIS A N 1
ATOM 1460 C CA . HIS A 1 187 ? 21.267 3.243 -4.408 1.00 90.62 187 HIS A CA 1
ATOM 1461 C C . HIS A 1 187 ? 19.876 3.103 -3.763 1.00 90.62 187 HIS A C 1
ATOM 1463 O O . HIS A 1 187 ? 19.701 3.528 -2.629 1.00 90.62 187 HIS A O 1
ATOM 1469 N N . LEU A 1 188 ? 18.885 2.510 -4.446 1.00 90.06 188 LEU A N 1
ATOM 1470 C CA . LEU A 1 188 ? 17.586 2.200 -3.837 1.00 90.06 188 LEU A CA 1
ATOM 1471 C C . LEU A 1 188 ? 17.649 0.927 -2.989 1.00 90.06 188 LEU A C 1
ATOM 1473 O O . LEU A 1 188 ? 17.027 0.872 -1.932 1.00 90.06 188 LEU A O 1
ATOM 1477 N N . LEU A 1 189 ? 18.408 -0.082 -3.421 1.00 89.38 189 LEU A N 1
ATOM 1478 C CA . LEU A 1 189 ? 18.582 -1.336 -2.678 1.00 89.38 189 LEU A CA 1
ATOM 1479 C C . LEU A 1 189 ? 19.360 -1.122 -1.371 1.00 89.38 189 LEU A C 1
ATOM 1481 O O . LEU A 1 189 ? 19.028 -1.716 -0.351 1.00 89.38 189 LEU A O 1
ATOM 1485 N N . GLU A 1 190 ? 20.340 -0.218 -1.379 1.00 89.50 190 GLU A N 1
ATOM 1486 C CA . GLU A 1 190 ? 21.156 0.135 -0.206 1.00 89.50 190 GLU A CA 1
ATOM 1487 C C . GLU A 1 190 ? 20.349 0.781 0.937 1.00 89.50 190 GLU A C 1
ATOM 1489 O O . GLU A 1 190 ? 20.816 0.833 2.072 1.00 89.50 190 GLU A O 1
ATOM 1494 N N . THR A 1 191 ? 19.116 1.226 0.674 1.00 88.06 191 THR A N 1
ATOM 1495 C CA . THR A 1 191 ? 18.233 1.816 1.695 1.00 88.06 191 THR A CA 1
ATOM 1496 C C . THR A 1 191 ? 17.638 0.790 2.664 1.00 88.06 191 THR A C 1
ATOM 1498 O O . THR A 1 191 ? 17.116 1.181 3.704 1.00 88.06 191 THR A O 1
ATOM 1501 N N . ASN A 1 192 ? 17.666 -0.507 2.328 1.00 87.69 192 ASN A N 1
ATOM 1502 C CA . ASN A 1 192 ? 16.921 -1.582 3.006 1.00 87.69 192 ASN A CA 1
ATOM 1503 C C . ASN A 1 192 ? 15.388 -1.398 3.039 1.00 87.69 192 ASN A C 1
ATOM 1505 O O . ASN A 1 192 ? 14.692 -2.169 3.696 1.00 87.69 192 ASN A O 1
ATOM 1509 N N . LEU A 1 193 ? 14.841 -0.418 2.312 1.00 88.69 193 LEU A N 1
ATOM 1510 C CA . LEU A 1 193 ? 13.394 -0.203 2.188 1.00 88.69 193 LEU A CA 1
ATOM 1511 C C . LEU A 1 193 ? 12.749 -1.148 1.165 1.00 88.69 193 LEU A C 1
ATOM 1513 O O . LEU A 1 193 ? 11.536 -1.340 1.168 1.00 88.69 193 LEU A O 1
ATOM 1517 N N . LEU A 1 194 ? 13.562 -1.735 0.283 1.00 89.12 194 LEU A N 1
ATOM 1518 C CA . LEU A 1 194 ? 13.155 -2.737 -0.694 1.00 89.12 194 LEU A CA 1
ATOM 1519 C C . LEU A 1 194 ? 13.857 -4.050 -0.364 1.00 89.12 194 LEU A C 1
ATOM 1521 O O . LEU A 1 194 ? 15.085 -4.122 -0.385 1.00 89.12 194 LEU A O 1
ATOM 1525 N N . ALA A 1 195 ? 13.086 -5.101 -0.097 1.00 86.69 195 ALA A N 1
ATOM 1526 C CA . ALA A 1 195 ? 13.665 -6.427 0.059 1.00 86.69 195 ALA A CA 1
ATOM 1527 C C . ALA A 1 195 ? 14.267 -6.919 -1.270 1.00 86.69 195 ALA A C 1
ATOM 1529 O O . ALA A 1 195 ? 13.793 -6.590 -2.364 1.00 86.69 195 ALA A O 1
ATOM 1530 N N . ASN A 1 196 ? 15.303 -7.753 -1.177 1.00 84.75 196 ASN A N 1
ATOM 1531 C CA . ASN A 1 196 ? 15.919 -8.364 -2.351 1.00 84.75 196 ASN A CA 1
ATOM 1532 C C . ASN A 1 196 ? 14.877 -9.143 -3.160 1.00 84.75 196 ASN A C 1
ATOM 1534 O O . ASN A 1 196 ? 14.100 -9.922 -2.608 1.00 84.75 196 ASN A O 1
ATOM 1538 N N . ASN A 1 197 ? 14.881 -8.942 -4.478 1.00 89.56 197 ASN A N 1
ATOM 1539 C CA . ASN A 1 197 ? 13.927 -9.540 -5.416 1.00 89.56 197 ASN A CA 1
ATOM 1540 C C . ASN A 1 197 ? 12.450 -9.197 -5.153 1.00 89.56 197 ASN A C 1
ATOM 1542 O O . ASN A 1 197 ? 11.581 -9.823 -5.755 1.00 89.56 197 ASN A O 1
ATOM 1546 N N . LEU A 1 198 ? 12.144 -8.194 -4.320 1.00 94.12 198 LEU A N 1
ATOM 1547 C CA . LEU A 1 198 ? 10.762 -7.777 -4.082 1.00 94.12 198 LEU A CA 1
ATOM 1548 C C . LEU A 1 198 ? 10.086 -7.332 -5.381 1.00 94.12 198 LEU A C 1
ATOM 1550 O O . LEU A 1 198 ? 9.019 -7.832 -5.709 1.00 94.12 198 LEU A O 1
ATOM 1554 N N . ILE A 1 199 ? 10.720 -6.440 -6.149 1.00 96.19 199 ILE A N 1
ATOM 1555 C CA . ILE A 1 199 ? 10.094 -5.839 -7.337 1.00 96.19 199 ILE A CA 1
ATOM 1556 C C . ILE A 1 199 ? 9.754 -6.878 -8.418 1.00 96.19 199 ILE A C 1
ATOM 1558 O O . ILE A 1 199 ? 8.598 -6.906 -8.840 1.00 96.19 199 ILE A O 1
ATOM 1562 N N . PRO A 1 200 ? 10.673 -7.778 -8.836 1.00 96.38 200 PRO A N 1
ATOM 1563 C CA . PRO A 1 200 ? 10.324 -8.859 -9.759 1.00 96.38 200 PRO A CA 1
ATOM 1564 C C . PRO A 1 200 ? 9.161 -9.723 -9.265 1.00 96.38 200 PRO A C 1
ATOM 1566 O O . PRO A 1 200 ? 8.279 -10.054 -10.049 1.00 96.38 200 PRO A O 1
ATOM 1569 N N . ARG A 1 201 ? 9.119 -10.044 -7.965 1.00 96.81 201 ARG A N 1
ATOM 1570 C CA . ARG A 1 201 ? 8.035 -10.848 -7.387 1.00 96.81 201 ARG A CA 1
ATOM 1571 C C . ARG A 1 201 ? 6.706 -10.109 -7.369 1.00 96.81 201 ARG A C 1
ATOM 1573 O O . ARG A 1 201 ? 5.698 -10.695 -7.724 1.00 96.81 201 ARG A O 1
ATOM 1580 N N . VAL A 1 202 ? 6.688 -8.824 -7.021 1.00 97.62 202 VAL A N 1
ATOM 1581 C CA . VAL A 1 202 ? 5.466 -8.007 -7.102 1.00 97.62 202 VAL A CA 1
ATOM 1582 C C . VAL A 1 202 ? 4.942 -7.979 -8.541 1.00 97.62 202 VAL A C 1
ATOM 1584 O O . VAL A 1 202 ? 3.742 -8.123 -8.760 1.00 97.62 202 VAL A O 1
ATOM 1587 N N . LEU A 1 203 ? 5.827 -7.846 -9.532 1.00 97.62 203 LEU A N 1
ATOM 1588 C CA . LEU A 1 203 ? 5.436 -7.849 -10.942 1.00 97.62 203 LEU A CA 1
ATOM 1589 C C . LEU A 1 203 ? 4.857 -9.203 -11.391 1.00 97.62 203 LEU A C 1
ATOM 1591 O O . LEU A 1 203 ? 3.797 -9.239 -12.019 1.00 97.62 203 LEU A O 1
ATOM 1595 N N . ASP A 1 204 ? 5.528 -10.304 -11.055 1.00 97.38 204 ASP A N 1
ATOM 1596 C CA . ASP A 1 204 ? 5.174 -11.640 -11.548 1.00 97.38 204 ASP A CA 1
ATOM 1597 C C . ASP A 1 204 ? 4.025 -12.280 -10.762 1.00 97.38 204 ASP A C 1
ATOM 1599 O O . ASP A 1 204 ? 3.108 -12.846 -11.359 1.00 97.38 204 ASP A O 1
ATOM 1603 N N . ASP A 1 205 ? 4.062 -12.168 -9.433 1.00 97.50 205 ASP A N 1
ATOM 1604 C CA . ASP A 1 205 ? 3.159 -12.870 -8.518 1.00 97.50 205 ASP A CA 1
ATOM 1605 C C . ASP A 1 205 ? 1.886 -12.057 -8.223 1.00 97.50 205 ASP A C 1
ATOM 1607 O O . ASP A 1 205 ? 0.890 -12.636 -7.794 1.00 97.50 205 ASP A O 1
ATOM 1611 N N . LEU A 1 206 ? 1.884 -10.733 -8.456 1.00 97.31 206 LEU A N 1
ATOM 1612 C CA . LEU A 1 206 ? 0.730 -9.863 -8.174 1.00 97.31 206 LEU A CA 1
ATOM 1613 C C . LEU A 1 206 ? 0.266 -9.069 -9.398 1.00 97.31 206 LEU A C 1
ATOM 1615 O O . LEU A 1 206 ? -0.859 -9.262 -9.853 1.00 97.31 206 LEU A O 1
ATOM 1619 N N . VAL A 1 207 ? 1.113 -8.213 -9.980 1.00 97.44 207 VAL A N 1
ATOM 1620 C CA . VAL A 1 207 ? 0.701 -7.322 -11.084 1.00 97.44 207 VAL A CA 1
ATOM 1621 C C . VAL A 1 207 ? 0.207 -8.122 -12.290 1.00 97.44 207 VAL A C 1
ATOM 1623 O O . VAL A 1 207 ? -0.863 -7.832 -12.829 1.00 97.44 207 VAL A O 1
ATOM 1626 N N . ALA A 1 208 ? 0.953 -9.142 -12.721 1.00 96.94 208 ALA A N 1
ATOM 1627 C CA . ALA A 1 208 ? 0.571 -9.952 -13.872 1.00 96.94 208 ALA A CA 1
ATOM 1628 C C . ALA A 1 208 ? -0.754 -10.721 -13.652 1.00 96.94 208 ALA A C 1
ATOM 1630 O O . ALA A 1 208 ? -1.609 -10.666 -14.543 1.00 96.94 208 ALA A O 1
ATOM 1631 N N . PRO A 1 209 ? -0.993 -11.394 -12.508 1.00 96.44 209 PRO A N 1
ATOM 1632 C CA . PRO A 1 209 ? -2.306 -11.944 -12.172 1.00 96.44 209 PRO A CA 1
ATOM 1633 C C . PRO A 1 209 ? -3.423 -10.900 -12.112 1.00 96.44 209 PRO A C 1
ATOM 1635 O O . PRO A 1 209 ? -4.467 -11.110 -12.724 1.00 96.44 209 PRO A O 1
ATOM 1638 N N . MET A 1 210 ? -3.210 -9.756 -11.457 1.00 96.81 210 MET A N 1
ATOM 1639 C CA . MET A 1 210 ? -4.232 -8.708 -11.329 1.00 96.81 210 MET A CA 1
ATOM 1640 C C . MET A 1 210 ? -4.652 -8.139 -12.688 1.00 96.81 210 MET A C 1
ATOM 1642 O O . MET A 1 210 ? -5.839 -7.916 -12.916 1.00 96.81 210 MET A O 1
ATOM 1646 N N . ARG A 1 211 ? -3.713 -7.989 -13.635 1.00 95.69 211 ARG A N 1
ATOM 1647 C CA . ARG A 1 211 ? -4.027 -7.610 -15.026 1.00 95.69 211 ARG A CA 1
ATOM 1648 C C . ARG A 1 211 ? -4.918 -8.639 -15.721 1.00 95.69 211 ARG A C 1
ATOM 1650 O O . ARG A 1 211 ? -5.833 -8.261 -16.444 1.00 95.69 211 ARG A O 1
ATOM 1657 N N . LYS A 1 212 ? -4.670 -9.934 -15.502 1.00 95.94 212 LYS A N 1
ATOM 1658 C CA . LYS A 1 212 ? -5.495 -11.014 -16.074 1.00 95.94 212 LYS A CA 1
ATOM 1659 C C . LYS A 1 212 ? -6.894 -11.043 -15.465 1.00 95.94 212 LYS A C 1
ATOM 1661 O O . LYS A 1 212 ? -7.851 -11.286 -16.189 1.00 95.94 212 LYS A O 1
ATOM 1666 N N . LEU A 1 213 ? -6.996 -10.795 -14.160 1.00 95.88 213 LEU A N 1
ATOM 1667 C CA . LEU A 1 213 ? -8.269 -10.752 -13.441 1.00 95.88 213 LEU A CA 1
ATOM 1668 C C . LEU A 1 213 ? -9.080 -9.492 -13.758 1.00 95.88 213 LEU A C 1
ATOM 1670 O O . LEU A 1 213 ? -10.298 -9.537 -13.660 1.00 95.88 213 LEU A O 1
ATOM 1674 N N . SER A 1 214 ? -8.425 -8.402 -14.181 1.00 94.38 214 SER A N 1
ATOM 1675 C CA . SER A 1 214 ? -9.077 -7.118 -14.478 1.00 94.38 214 SER A CA 1
ATOM 1676 C C . SER A 1 214 ? -9.944 -6.623 -13.315 1.00 94.38 214 SER A C 1
ATOM 1678 O O . SER A 1 214 ? -11.094 -6.237 -13.512 1.00 94.38 214 SER A O 1
ATOM 1680 N N . LEU A 1 215 ? -9.372 -6.654 -12.106 1.00 93.88 215 LEU A N 1
ATOM 1681 C CA . LEU A 1 215 ? -10.060 -6.264 -10.876 1.00 93.88 215 LEU A CA 1
ATOM 1682 C C . LEU A 1 215 ? -10.603 -4.832 -10.970 1.00 93.88 215 LEU A C 1
ATOM 1684 O O . LEU A 1 215 ? -9.890 -3.890 -11.338 1.00 93.88 215 LEU A O 1
ATOM 1688 N N . SER A 1 216 ? -11.868 -4.685 -10.603 1.00 94.56 216 SER A N 1
ATOM 1689 C CA . SER A 1 216 ? -12.541 -3.405 -10.426 1.00 94.56 216 SER A CA 1
ATOM 1690 C C . SER A 1 216 ? -12.013 -2.655 -9.199 1.00 94.56 216 SER A C 1
ATOM 1692 O O . SER A 1 216 ? -11.400 -3.234 -8.300 1.00 94.56 216 SER A O 1
ATOM 1694 N N . GLU A 1 217 ? -12.290 -1.349 -9.133 1.00 93.38 217 GLU A N 1
ATOM 1695 C CA . GLU A 1 217 ? -11.962 -0.531 -7.956 1.00 93.38 217 GLU A CA 1
ATOM 1696 C C . GLU A 1 217 ? -12.575 -1.101 -6.675 1.00 93.38 217 GLU A C 1
ATOM 1698 O O . GLU A 1 217 ? -11.889 -1.207 -5.664 1.00 93.38 217 GLU A O 1
ATOM 1703 N N . ALA A 1 218 ? -13.841 -1.525 -6.724 1.00 94.19 218 ALA A N 1
ATOM 1704 C CA . ALA A 1 218 ? -14.530 -2.084 -5.565 1.00 94.19 218 ALA A CA 1
ATOM 1705 C C . ALA A 1 218 ? -13.845 -3.362 -5.054 1.00 94.19 218 ALA A C 1
ATOM 1707 O O . ALA A 1 218 ? -13.646 -3.512 -3.852 1.00 94.19 218 ALA A O 1
ATOM 1708 N N . GLU A 1 219 ? -13.419 -4.256 -5.950 1.00 95.50 219 GLU A N 1
ATOM 1709 C CA . GLU A 1 219 ? -12.708 -5.482 -5.565 1.00 95.50 219 GLU A CA 1
ATOM 1710 C C . GLU A 1 219 ? -11.345 -5.176 -4.936 1.00 95.50 219 GLU A C 1
ATOM 1712 O O . GLU A 1 219 ? -10.984 -5.784 -3.932 1.00 95.50 219 GLU A O 1
ATOM 1717 N N . ILE A 1 220 ? -10.601 -4.206 -5.476 1.00 95.81 220 ILE A N 1
ATOM 1718 C CA . ILE A 1 220 ? -9.318 -3.773 -4.899 1.00 95.81 220 ILE A CA 1
ATOM 1719 C C . ILE A 1 220 ? -9.527 -3.177 -3.508 1.00 95.81 220 ILE A C 1
ATOM 1721 O O . ILE A 1 220 ? -8.788 -3.505 -2.586 1.00 95.81 220 ILE A O 1
ATOM 1725 N N . VAL A 1 221 ? -10.550 -2.341 -3.342 1.00 96.75 221 VAL A N 1
ATOM 1726 C CA . VAL A 1 221 ? -10.921 -1.732 -2.060 1.00 96.75 221 VAL A CA 1
ATOM 1727 C C . VAL A 1 221 ? -11.293 -2.795 -1.022 1.00 96.75 221 VAL A C 1
ATOM 1729 O O . VAL A 1 221 ? -10.854 -2.721 0.126 1.00 96.75 221 VAL A O 1
ATOM 1732 N N . VAL A 1 222 ? -12.047 -3.821 -1.421 1.00 96.56 222 VAL A N 1
ATOM 1733 C CA . VAL A 1 222 ? -12.367 -4.958 -0.546 1.00 96.56 222 VAL A CA 1
ATOM 1734 C C . VAL A 1 222 ? -11.103 -5.740 -0.181 1.00 96.56 222 VAL A C 1
ATOM 1736 O O . VAL A 1 222 ? -10.910 -6.059 0.991 1.00 96.56 222 VAL A O 1
ATOM 1739 N N . LEU A 1 223 ? -10.202 -6.000 -1.134 1.00 96.75 223 LEU A N 1
ATOM 1740 C CA . LEU A 1 223 ? -8.911 -6.641 -0.853 1.00 96.75 223 LEU A CA 1
ATOM 1741 C C . LEU A 1 223 ? -8.057 -5.812 0.118 1.00 96.75 223 LEU A C 1
ATOM 1743 O O . LEU A 1 223 ? -7.444 -6.386 1.017 1.00 96.75 223 LEU A O 1
ATOM 1747 N N . SER A 1 224 ? -8.046 -4.483 -0.012 1.00 96.81 224 SER A N 1
ATOM 1748 C CA . SER A 1 224 ? -7.369 -3.584 0.931 1.00 96.81 224 SER A CA 1
ATOM 1749 C C . SER A 1 224 ? -7.925 -3.740 2.342 1.00 96.81 224 SER A C 1
ATOM 1751 O O . SER A 1 224 ? -7.156 -3.915 3.287 1.00 96.81 224 SER A O 1
ATOM 1753 N N . ALA A 1 225 ? -9.253 -3.750 2.486 1.00 96.81 225 ALA A N 1
ATOM 1754 C CA . ALA A 1 225 ? -9.900 -3.966 3.774 1.00 96.81 225 ALA A CA 1
ATOM 1755 C C . ALA A 1 225 ? -9.540 -5.336 4.371 1.00 96.81 225 ALA A C 1
ATOM 1757 O O . ALA A 1 225 ? -9.199 -5.409 5.548 1.00 96.81 225 ALA A O 1
ATOM 1758 N N . LEU A 1 226 ? -9.542 -6.402 3.563 1.00 96.12 226 LEU A N 1
ATOM 1759 C CA . LEU A 1 226 ? -9.151 -7.745 4.005 1.00 96.12 226 LEU A CA 1
ATOM 1760 C C . LEU A 1 226 ? -7.703 -7.790 4.502 1.00 96.12 226 LEU A C 1
ATOM 1762 O O . LEU A 1 226 ? -7.453 -8.340 5.566 1.00 96.12 226 LEU A O 1
ATOM 1766 N N . VAL A 1 227 ? -6.766 -7.163 3.784 1.00 95.94 227 VAL A N 1
ATOM 1767 C CA . VAL A 1 227 ? -5.357 -7.086 4.209 1.00 95.94 227 VAL A CA 1
ATOM 1768 C C . VAL A 1 227 ? -5.202 -6.362 5.548 1.00 95.94 227 VAL A C 1
ATOM 1770 O O . VAL A 1 227 ? -4.347 -6.728 6.347 1.00 95.94 227 VAL A O 1
ATOM 1773 N N . ILE A 1 228 ? -6.010 -5.333 5.807 1.00 94.75 228 ILE A N 1
ATOM 1774 C CA . ILE A 1 228 ? -5.938 -4.560 7.055 1.00 94.75 228 ILE A CA 1
ATOM 1775 C C . ILE A 1 228 ? -6.622 -5.290 8.220 1.00 94.75 228 ILE A C 1
ATOM 1777 O O . ILE A 1 228 ? -6.187 -5.165 9.364 1.00 94.75 228 ILE A O 1
ATOM 1781 N N . LEU A 1 229 ? -7.686 -6.044 7.938 1.00 92.88 229 LEU A N 1
ATOM 1782 C CA . LEU A 1 229 ? -8.452 -6.808 8.928 1.00 92.88 229 LEU A CA 1
ATOM 1783 C C . LEU A 1 229 ? -7.855 -8.188 9.239 1.00 92.88 229 LEU A C 1
ATOM 1785 O O . LEU A 1 229 ? -8.334 -8.842 10.164 1.00 92.88 229 LEU A O 1
ATOM 1789 N N . ASP A 1 230 ? -6.817 -8.609 8.514 1.00 90.62 230 ASP A N 1
ATOM 1790 C CA . ASP A 1 230 ? -6.064 -9.845 8.748 1.00 90.62 230 ASP A CA 1
ATOM 1791 C C . ASP A 1 230 ? -4.630 -9.541 9.233 1.00 90.62 230 ASP A C 1
ATOM 1793 O O . ASP A 1 230 ? -3.657 -9.700 8.487 1.00 90.62 230 ASP A O 1
ATOM 1797 N N . PRO A 1 231 ? -4.461 -9.029 10.471 1.00 78.00 231 PRO A N 1
ATOM 1798 C CA . PRO A 1 231 ? -3.139 -8.836 11.043 1.00 78.00 231 PRO A CA 1
ATOM 1799 C C . PRO A 1 231 ? -2.491 -10.205 11.306 1.00 78.00 231 PRO A C 1
ATOM 1801 O O . PRO A 1 231 ? -2.960 -10.964 12.153 1.00 78.00 231 PRO A O 1
ATOM 1804 N N . ALA A 1 232 ? -1.410 -10.489 10.575 1.00 62.53 232 ALA A N 1
ATOM 1805 C CA . ALA A 1 232 ? -0.594 -11.698 10.724 1.00 62.53 232 ALA A CA 1
ATOM 1806 C C . ALA A 1 232 ? 0.057 -11.845 12.111 1.00 62.53 232 ALA A C 1
ATOM 1808 O O . ALA A 1 232 ? 0.402 -10.805 12.727 1.00 62.53 232 ALA A O 1
#

InterPro domains:
  IPR000536 Nuclear hormone receptor, ligand-binding domain [PF00104] (105-230)
  IPR000536 Nuclear hormone receptor, ligand-binding domain [PS51843] (42-232)
  IPR035500 Nuclear hormone receptor-like domain superfamily [G3DSA:1.10.565.10] (79-232)
  IPR035500 Nuclear hormone receptor-like domain superfamily [SSF48508] (77-231)
  IPR052496 Orphan Nuclear Receptor [PTHR47519] (3-231)

Secondary structure (DSSP, 8-state):
-----------------------------PPPTTS--PPPHHHHHHH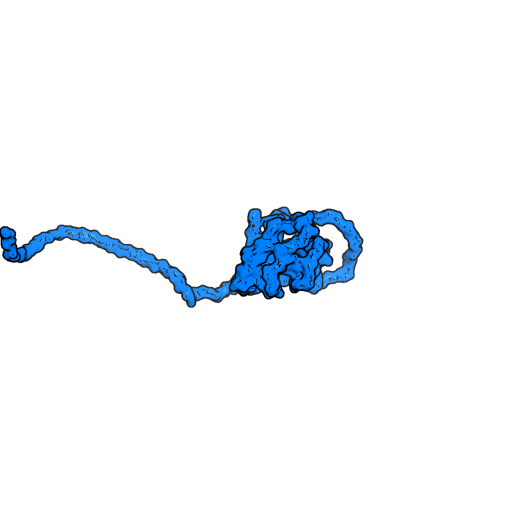HHHHHHHHHHH--GGGS-PPPS---------S--TTHHHH-GGGSGGG-PPPEEEEEEEPPHHHHHHHHHHHHHHHHHHHHHHHHHTT---HHHHHHHHHHHHHHHHHHHHHHHHHHH---SSEEEPTEEEEEESS--HHHHTTSSS-TTHHHHIIIIIIHHHHHHT--HHHHHHHHHHHHH---

pLDDT: mean 79.92, std 20.49, range [31.17, 97.62]

Foldseek 3Di:
DDDDDDDDDDDDDDDDDPPPPPPPPPPPPPPDPPDDDPPDPVVVVVLVLLLVLQQVLQAAPVVDDDDPPDDDDPDPDPDDDLLVCLVPVPVCRNLQHHFDWAADAADDLVRLVSLLVSLLSSLLSLLVSVCVVVVHNDSVVSSLLSVQQSVVLLLLVQLLCCLPPHPDLFWTITRVHHIAGQDGDPNNVVVVPADVSNSVCSSPVGNVVCNVVVDDPSRSSVVSNVSSVDRD

Organism: Oesophagostomum dentatum (NCBI:txid61180)

Sequence (232 aa):
SFSAIRPDRDIIGKQKNPRRKKLKREDSSLPSPGSADSPSPHEDVLVTFLVDVELQSMGGPAARTPLPIGIQRIKAEPDMDISSLFSNRYAYEHEAYEMGYGAERVASVEQLVSSLRRYLFATVHWIEALFSLAQIENVAEKVAVLKSVFAPYTILCQAARTAQLSRDMDAICLCNRTTIPRQPPRHLL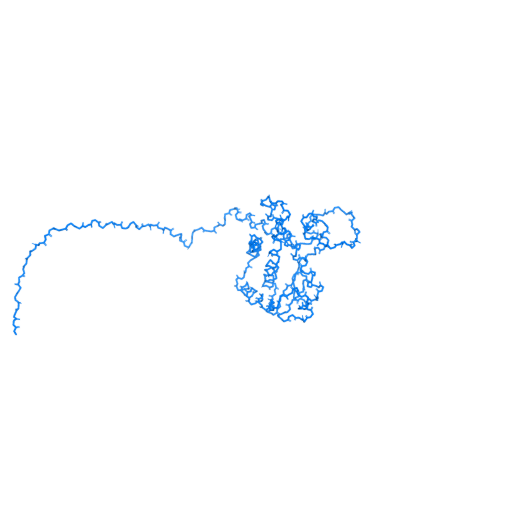ETNLLANNLIPRVLDDLVAPMRKLSLSEAEIVVLSALVILDPA

Radius of gyration: 30.59 Å; chains: 1; bounding box: 63×120×44 Å